Protein AF-A0A9D8XQ88-F1 (afdb_monomer)

pLDDT: mean 84.3, std 17.64, range [31.78, 98.5]

Mean predicted aligned error: 12.88 Å

Structure (mmCIF, N/CA/C/O backbone):
data_AF-A0A9D8XQ88-F1
#
_entry.id   AF-A0A9D8XQ88-F1
#
loop_
_atom_site.group_PDB
_atom_site.id
_atom_site.type_symbol
_atom_site.label_atom_id
_atom_site.label_alt_id
_atom_site.label_comp_id
_atom_site.label_asym_id
_atom_site.label_entity_id
_atom_site.label_seq_id
_atom_site.pdbx_PDB_ins_code
_atom_site.Cartn_x
_atom_site.Cartn_y
_atom_site.Cartn_z
_atom_site.occupancy
_atom_site.B_iso_or_equiv
_atom_site.auth_seq_id
_atom_site.auth_comp_id
_atom_site.auth_asym_id
_atom_site.auth_atom_id
_atom_site.pdbx_PDB_model_num
ATOM 1 N N . MET A 1 1 ? -61.968 41.038 56.038 1.00 39.62 1 MET A N 1
ATOM 2 C CA . MET A 1 1 ? -62.680 40.122 55.124 1.00 39.62 1 MET A CA 1
ATOM 3 C C . MET A 1 1 ? -61.727 39.759 54.012 1.00 39.62 1 MET A C 1
ATOM 5 O O . MET A 1 1 ? -61.141 40.647 53.412 1.00 39.62 1 MET A O 1
ATOM 9 N N . GLY A 1 2 ? -61.529 38.463 53.848 1.00 34.97 2 GLY A N 1
ATOM 10 C CA . GLY A 1 2 ? -60.527 37.829 53.007 1.00 34.97 2 GLY A CA 1
ATOM 11 C C . GLY A 1 2 ? -60.493 36.377 53.453 1.00 34.97 2 GLY A C 1
ATOM 12 O O . GLY A 1 2 ? -59.621 35.983 54.219 1.00 34.97 2 GLY A O 1
ATOM 13 N N . ASP A 1 3 ? -61.561 35.655 53.116 1.00 34.78 3 ASP A N 1
ATOM 14 C CA . ASP A 1 3 ? -61.763 34.257 53.478 1.00 34.78 3 ASP A CA 1
ATOM 15 C C . ASP A 1 3 ? -60.632 33.395 52.917 1.00 34.78 3 ASP A C 1
ATOM 17 O O . ASP A 1 3 ? -60.404 33.351 51.709 1.00 34.78 3 ASP A O 1
ATOM 21 N N . ILE A 1 4 ? -59.940 32.676 53.801 1.00 33.94 4 ILE A N 1
ATOM 22 C CA . ILE A 1 4 ? -59.011 31.611 53.423 1.00 33.94 4 ILE A CA 1
ATOM 23 C C . ILE A 1 4 ? -59.715 30.288 53.712 1.00 33.94 4 ILE A C 1
ATOM 25 O O . ILE A 1 4 ? -59.683 29.767 54.829 1.00 33.94 4 ILE A O 1
ATOM 29 N N . SER A 1 5 ? -60.361 29.757 52.676 1.00 32.41 5 SER A N 1
ATOM 30 C CA . SER A 1 5 ? -60.953 28.423 52.656 1.00 32.41 5 SER A CA 1
ATOM 31 C C . SER A 1 5 ? -59.886 27.354 52.901 1.00 32.41 5 SER A C 1
ATOM 33 O O . SER A 1 5 ? -58.865 27.302 52.212 1.00 32.41 5 SER A O 1
ATOM 35 N N . ILE A 1 6 ? -60.136 26.482 53.872 1.00 31.78 6 ILE A N 1
ATOM 36 C CA . ILE A 1 6 ? -59.325 25.301 54.165 1.00 31.78 6 ILE A CA 1
ATOM 37 C C . ILE A 1 6 ? -59.802 24.177 53.235 1.00 31.78 6 ILE A C 1
ATOM 39 O O . ILE A 1 6 ? -60.919 23.691 53.379 1.00 31.78 6 ILE A O 1
ATOM 43 N N . SER A 1 7 ? -58.960 23.789 52.273 1.00 35.25 7 SER A N 1
ATOM 44 C CA . SER A 1 7 ? -59.116 22.563 51.477 1.00 35.25 7 SER A CA 1
ATOM 45 C C . SER A 1 7 ? -58.324 21.415 52.132 1.00 35.25 7 SER A C 1
ATOM 47 O O . SER A 1 7 ? -57.245 21.681 52.672 1.00 35.25 7 SER A O 1
ATOM 49 N N . PRO A 1 8 ? -58.781 20.146 52.083 1.00 34.12 8 PRO A N 1
ATOM 50 C CA . PRO A 1 8 ? -58.171 19.022 52.803 1.00 34.12 8 PRO A CA 1
ATOM 51 C C . PRO A 1 8 ? -56.842 18.501 52.224 1.00 34.12 8 PRO A C 1
ATOM 53 O O . PRO A 1 8 ? -56.443 17.390 52.554 1.00 34.12 8 PRO A O 1
ATOM 56 N N . SER A 1 9 ? -56.139 19.267 51.379 1.00 38.06 9 SER A N 1
ATOM 57 C CA . SER A 1 9 ? -54.834 18.877 50.813 1.00 38.06 9 SER A CA 1
ATOM 58 C C . SER A 1 9 ? -53.640 19.729 51.281 1.00 38.06 9 SER A C 1
ATOM 60 O O . SER A 1 9 ? -52.593 19.715 50.643 1.00 38.06 9 SER A O 1
ATOM 62 N N . GLY A 1 10 ? -53.763 20.463 52.392 1.00 38.00 10 GLY A N 1
ATOM 63 C CA . GLY A 1 10 ? -52.615 20.732 53.274 1.00 38.00 10 GLY A CA 1
ATOM 64 C C . GLY A 1 10 ? -51.468 21.634 52.785 1.00 38.00 10 GLY A C 1
ATOM 65 O O . GLY A 1 10 ? -50.366 21.484 53.298 1.00 38.00 10 GLY A O 1
ATOM 66 N N . ALA A 1 11 ? -51.678 22.595 51.879 1.00 39.47 11 ALA A N 1
ATOM 67 C CA . ALA A 1 11 ? -50.661 23.618 51.583 1.00 39.47 11 ALA A CA 1
ATOM 68 C C . ALA A 1 11 ? -51.263 25.036 51.576 1.00 39.47 11 ALA A C 1
ATOM 70 O O . ALA A 1 11 ? -52.043 25.385 50.690 1.00 39.47 11 ALA A O 1
ATOM 71 N N . LYS A 1 12 ? -50.903 25.862 52.571 1.00 41.06 12 LYS A N 1
ATOM 72 C CA . LYS A 1 12 ? -51.159 27.315 52.598 1.00 41.06 12 LYS A CA 1
ATOM 73 C C . LYS A 1 12 ? -49.857 28.057 52.286 1.00 41.06 12 LYS A C 1
ATOM 75 O O . LYS A 1 12 ? -48.816 27.711 52.833 1.00 41.06 12 LYS A O 1
ATOM 80 N N . PHE A 1 13 ? -49.936 29.084 51.444 1.00 45.16 13 PHE A N 1
ATOM 81 C CA . PHE A 1 13 ? -48.822 29.975 51.113 1.00 45.16 13 PHE A CA 1
ATOM 82 C C . PHE A 1 13 ? -49.208 31.416 51.425 1.00 45.16 13 PHE A C 1
ATOM 84 O O . PHE A 1 13 ? -50.319 31.830 51.097 1.00 45.16 13 PHE A O 1
ATOM 91 N N . GLU A 1 14 ? -48.282 32.171 52.007 1.00 41.09 14 GLU A N 1
ATOM 92 C CA . GLU A 1 14 ? -48.434 33.594 52.301 1.00 41.09 14 GLU A CA 1
ATOM 93 C C . GLU A 1 14 ? -47.242 34.353 51.697 1.00 41.09 14 GLU A C 1
ATOM 95 O O . GLU A 1 14 ? -46.102 33.891 51.753 1.00 41.09 14 GLU A O 1
ATOM 100 N N . VAL A 1 15 ? -47.534 35.471 51.033 1.00 40.03 15 VAL A N 1
ATOM 101 C CA . VAL A 1 15 ? -46.587 36.299 50.272 1.00 40.03 15 VAL A CA 1
ATOM 102 C C . VAL A 1 15 ? -46.020 37.376 51.199 1.00 40.03 15 VAL A C 1
ATOM 104 O O . VAL A 1 15 ? -46.805 38.102 51.804 1.00 40.03 15 VAL A O 1
ATOM 107 N N . LYS A 1 16 ? -44.691 37.535 51.281 1.00 48.31 16 LYS A N 1
ATOM 108 C CA . LYS A 1 16 ? -44.069 38.749 51.847 1.00 48.31 16 LYS A CA 1
ATOM 109 C C . LYS A 1 16 ? -43.652 39.718 50.734 1.00 48.31 16 LYS A C 1
ATOM 111 O O . LYS A 1 16 ? -43.274 39.298 49.644 1.00 48.31 16 LYS A O 1
ATOM 116 N N . GLU A 1 17 ? -43.748 41.015 51.028 1.00 41.56 17 GLU A N 1
ATOM 117 C CA . GLU A 1 17 ? -43.637 42.151 50.091 1.00 41.56 17 GLU A CA 1
ATOM 118 C C . GLU A 1 17 ? -42.263 42.333 49.409 1.00 41.56 17 GLU A C 1
ATOM 120 O O . GLU A 1 17 ? -42.143 43.175 48.523 1.00 41.56 17 GLU A O 1
ATOM 125 N N . ASP A 1 18 ? -41.239 41.541 49.745 1.00 45.31 18 ASP A N 1
ATOM 126 C CA . ASP A 1 18 ? -39.922 41.588 49.083 1.00 45.31 18 ASP A CA 1
ATOM 127 C C . ASP A 1 18 ? -39.795 40.669 47.851 1.00 45.31 18 ASP A C 1
ATOM 129 O O . ASP A 1 18 ? -38.760 40.654 47.186 1.00 45.31 18 ASP A O 1
ATOM 133 N N . GLY A 1 19 ? -40.855 39.925 47.517 1.00 46.78 19 GLY A N 1
ATOM 134 C CA . GLY A 1 19 ? -40.914 39.099 46.312 1.00 46.78 19 GLY A CA 1
ATOM 135 C C . GLY A 1 19 ? -40.251 37.723 46.422 1.00 46.78 19 GLY A C 1
ATOM 136 O O . GLY A 1 19 ? -40.210 37.006 45.423 1.00 46.78 19 GLY A O 1
ATOM 137 N N . SER A 1 20 ? -39.784 37.300 47.601 1.00 48.81 20 SER A N 1
ATOM 138 C CA . SER A 1 20 ? -39.229 35.956 47.798 1.00 48.81 20 SER A CA 1
ATOM 139 C C . SER A 1 20 ? -40.237 35.003 48.461 1.00 48.81 20 SER A C 1
ATOM 141 O O . SER A 1 20 ? -40.457 35.011 49.669 1.00 48.81 20 SER A O 1
ATOM 143 N N . ILE A 1 21 ? -40.882 34.156 47.650 1.00 50.72 21 ILE A N 1
ATOM 144 C CA . ILE A 1 21 ? -41.724 33.046 48.125 1.00 50.72 21 ILE A CA 1
ATOM 145 C C . ILE A 1 21 ? -41.236 31.764 47.459 1.00 50.72 21 ILE A C 1
ATOM 147 O O . ILE A 1 21 ? -41.621 31.453 46.332 1.00 50.72 21 ILE A O 1
ATOM 151 N N . LEU A 1 22 ? -40.422 30.980 48.161 1.00 51.94 22 LEU A N 1
ATOM 152 C CA . LEU A 1 22 ? -40.306 29.561 47.839 1.00 51.94 22 LEU A CA 1
ATOM 153 C C . LEU A 1 22 ? -41.432 28.838 48.572 1.00 51.94 22 LEU A C 1
ATOM 155 O O . LEU A 1 22 ? -41.439 28.696 49.794 1.00 51.94 22 LEU A O 1
ATOM 159 N N . ARG A 1 23 ? -42.442 28.435 47.804 1.00 59.22 23 ARG A N 1
ATOM 160 C CA . ARG A 1 23 ? -43.540 27.601 48.276 1.00 59.22 23 ARG A CA 1
ATOM 161 C C . ARG A 1 23 ? -42.967 26.247 48.718 1.00 59.22 23 ARG A C 1
ATOM 163 O O . ARG A 1 23 ? -42.618 25.449 47.862 1.00 59.22 23 ARG A O 1
ATOM 170 N N . LEU A 1 24 ? -42.922 25.949 50.021 1.00 51.19 24 LEU A N 1
ATOM 171 C CA . LEU A 1 24 ? -42.493 24.632 50.540 1.00 51.19 24 LEU A CA 1
ATOM 172 C C . LEU A 1 24 ? -43.214 23.443 49.881 1.00 51.19 24 LEU A C 1
ATOM 174 O O . LEU A 1 24 ? -42.587 22.428 49.624 1.00 51.19 24 LEU A O 1
ATOM 178 N N . GLY A 1 25 ? -44.495 23.580 49.515 1.00 54.28 25 GLY A N 1
ATOM 179 C CA . GLY A 1 25 ? -45.233 22.550 48.765 1.00 54.28 25 GLY A CA 1
ATOM 180 C C . GLY A 1 25 ? -44.888 22.437 47.270 1.00 54.28 25 GLY A C 1
ATOM 181 O O . GLY A 1 25 ? -45.551 21.687 46.564 1.00 54.28 25 GLY A O 1
ATOM 182 N N . GLN A 1 26 ? -43.911 23.201 46.771 1.00 61.62 26 GLN A N 1
ATOM 183 C CA . GLN A 1 26 ? -43.336 23.074 45.424 1.00 61.62 26 GLN A CA 1
ATOM 184 C C . GLN A 1 26 ? -41.856 22.667 45.445 1.00 61.62 26 GLN A C 1
ATOM 186 O O . GLN A 1 26 ? -41.310 22.396 44.381 1.00 61.62 26 GLN A O 1
ATOM 191 N N . ILE A 1 27 ? -41.219 22.607 46.621 1.00 64.25 27 ILE A N 1
ATOM 192 C CA . ILE A 1 27 ? -39.857 22.085 46.757 1.00 64.25 27 ILE A CA 1
ATOM 193 C C . ILE A 1 27 ? -39.942 20.574 46.544 1.00 64.25 27 ILE A C 1
ATOM 195 O O . ILE A 1 27 ? -40.519 19.858 47.359 1.00 64.25 27 ILE A O 1
ATOM 199 N N . SER A 1 28 ? -39.421 20.107 45.415 1.00 77.06 28 SER A N 1
ATOM 200 C CA . SER A 1 28 ? -39.504 18.701 44.995 1.00 77.06 28 SER A CA 1
ATOM 201 C C . SER A 1 28 ? -38.147 18.106 44.637 1.00 77.06 28 SER A C 1
ATOM 203 O O . SER A 1 28 ? -38.041 16.904 44.406 1.00 77.06 28 SER A O 1
ATOM 205 N N . THR A 1 29 ? -37.105 18.937 44.607 1.00 86.81 29 THR A N 1
ATOM 206 C CA . THR A 1 29 ? -35.753 18.528 44.235 1.00 86.81 29 THR A CA 1
ATOM 207 C C . THR A 1 29 ? -34.754 18.789 45.357 1.00 86.81 29 THR A C 1
ATOM 209 O O . THR A 1 29 ? -34.916 19.696 46.178 1.00 86.81 29 THR A O 1
ATOM 212 N N . ILE A 1 30 ? -33.676 18.004 45.362 1.00 88.06 30 ILE A N 1
ATOM 213 C CA . ILE A 1 30 ? -32.554 18.161 46.294 1.00 88.06 30 ILE A CA 1
ATOM 214 C C . ILE A 1 30 ? -31.967 19.577 46.200 1.00 88.06 30 ILE A C 1
ATOM 216 O O . ILE A 1 30 ? -31.723 20.204 47.230 1.00 88.06 30 ILE A O 1
ATOM 220 N N . ASP A 1 31 ? -31.801 20.114 44.988 1.00 88.31 31 ASP A N 1
ATOM 221 C CA . ASP A 1 31 ? -31.254 21.458 44.765 1.00 88.31 31 ASP A CA 1
ATOM 222 C C . ASP A 1 31 ? -32.147 22.560 45.349 1.00 88.31 31 ASP A C 1
ATOM 224 O O . ASP A 1 31 ? -31.646 23.494 45.980 1.00 88.31 31 ASP A O 1
ATOM 228 N N . GLU A 1 32 ? -33.469 22.437 45.206 1.00 88.00 32 GLU A N 1
ATOM 229 C CA . GLU A 1 32 ? -34.426 23.371 45.807 1.00 88.00 32 GLU A CA 1
ATOM 230 C C . GLU A 1 32 ? -34.406 23.291 47.340 1.00 88.00 32 GLU A C 1
ATOM 232 O O . GLU A 1 32 ? -34.391 24.331 48.003 1.00 88.00 32 GLU A O 1
ATOM 237 N N . CYS A 1 33 ? -34.335 22.082 47.915 1.00 86.69 33 CYS A N 1
ATOM 238 C CA . CYS A 1 33 ? -34.167 21.881 49.357 1.00 86.69 33 CYS A CA 1
ATOM 239 C C . CYS A 1 33 ? -32.867 22.524 49.870 1.00 86.69 33 CYS A C 1
ATOM 241 O O . CYS A 1 33 ? -32.883 23.249 50.867 1.00 86.69 33 CYS A O 1
ATOM 243 N N . MET A 1 34 ? -31.740 22.293 49.186 1.00 90.06 34 MET A N 1
ATOM 244 C CA . MET A 1 34 ? -30.440 22.866 49.549 1.00 90.06 34 MET A CA 1
ATOM 245 C C . MET A 1 34 ? -30.440 24.394 49.448 1.00 90.06 34 MET A C 1
ATOM 247 O O . MET A 1 34 ? -29.933 25.073 50.344 1.00 90.06 34 MET A O 1
ATOM 251 N N . LEU A 1 35 ? -31.015 24.949 48.377 1.00 88.81 35 LEU A N 1
ATOM 252 C CA . LEU A 1 35 ? -31.128 26.393 48.185 1.00 88.81 35 LEU A CA 1
ATOM 253 C C . LEU A 1 35 ? -31.983 27.028 49.285 1.00 88.81 35 LEU A C 1
ATOM 255 O O . LEU A 1 35 ? -31.588 28.043 49.858 1.00 88.81 35 LEU A O 1
ATOM 259 N N . TYR A 1 36 ? -33.115 26.408 49.619 1.00 86.75 36 TYR A N 1
ATOM 260 C CA . TYR A 1 36 ? -33.996 26.878 50.680 1.00 86.75 36 TYR A CA 1
ATOM 261 C C . TYR A 1 36 ? -33.295 26.890 52.045 1.00 86.75 36 TYR A C 1
ATOM 263 O O . TYR A 1 36 ? -33.268 27.925 52.708 1.00 86.75 36 TYR A O 1
ATOM 271 N N . LEU A 1 37 ? -32.653 25.782 52.433 1.00 90.19 37 LEU A N 1
ATOM 272 C CA . LEU A 1 37 ? -31.910 25.681 53.697 1.00 90.19 37 LEU A CA 1
ATOM 273 C C . LEU A 1 37 ? -30.757 26.692 53.783 1.00 90.19 37 LEU A C 1
ATOM 275 O O . LEU A 1 37 ? -30.441 27.184 54.865 1.00 90.19 37 LEU A O 1
ATOM 279 N N . ARG A 1 38 ? -30.141 27.034 52.645 1.00 92.81 38 ARG A N 1
ATOM 280 C CA . ARG A 1 38 ? -29.083 28.048 52.567 1.00 92.81 38 ARG A CA 1
ATOM 281 C C . ARG A 1 38 ? -29.612 29.469 52.765 1.00 92.81 38 ARG A C 1
ATOM 283 O O . ARG A 1 38 ? -28.937 30.274 53.403 1.00 92.81 38 ARG A O 1
ATOM 290 N N . LEU A 1 39 ? -30.769 29.786 52.188 1.00 88.44 39 LEU A N 1
ATOM 291 C CA . LEU A 1 39 ? -31.376 31.119 52.258 1.00 88.44 39 LEU A CA 1
ATOM 292 C C . LEU A 1 39 ? -32.097 31.362 53.593 1.00 88.44 39 LEU A C 1
ATOM 294 O O . LEU A 1 39 ? -32.101 32.489 54.084 1.00 88.44 39 LEU A O 1
ATOM 298 N N . TYR A 1 40 ? -32.660 30.312 54.199 1.00 89.06 40 TYR A N 1
ATOM 299 C CA . TYR A 1 40 ? -33.537 30.410 55.370 1.00 89.06 40 TYR A CA 1
ATOM 300 C C . TYR A 1 40 ? -33.180 29.398 56.485 1.00 89.06 40 TYR A C 1
ATOM 302 O O . TYR A 1 40 ? -34.022 28.602 56.899 1.00 89.06 40 TYR A O 1
ATOM 310 N N . PRO A 1 41 ? -31.950 29.419 57.034 1.00 89.94 41 PRO A N 1
ATOM 311 C CA . PRO A 1 41 ? -31.468 28.385 57.961 1.00 89.94 41 PRO A CA 1
ATOM 312 C C . PRO A 1 41 ? -32.187 28.340 59.322 1.00 89.94 41 PRO A C 1
ATOM 314 O O . PRO A 1 41 ? -32.188 27.300 59.974 1.00 89.94 41 PRO A O 1
ATOM 317 N N . ASN A 1 42 ? -32.793 29.450 59.763 1.00 88.62 42 ASN A N 1
ATOM 318 C CA . ASN A 1 42 ? -33.492 29.559 61.055 1.00 88.62 42 ASN A CA 1
ATOM 319 C C . ASN A 1 42 ? -35.025 29.571 60.916 1.00 88.62 42 ASN A C 1
ATOM 321 O O . ASN A 1 42 ? -35.728 29.865 61.884 1.00 88.62 42 ASN A O 1
ATOM 325 N N . ASP A 1 43 ? -35.549 29.333 59.714 1.00 88.50 43 ASP A N 1
ATOM 326 C CA . ASP A 1 43 ? -36.989 29.347 59.470 1.00 88.50 43 ASP A CA 1
ATOM 327 C C . ASP A 1 43 ? -37.684 28.175 60.199 1.00 88.50 43 ASP A C 1
ATOM 329 O O . ASP A 1 43 ? -37.107 27.085 60.280 1.00 88.50 43 ASP A O 1
ATOM 333 N N . PRO A 1 44 ? -38.912 28.343 60.732 1.00 82.75 44 PRO A N 1
ATOM 334 C CA . PRO A 1 44 ? -39.655 27.260 61.383 1.00 82.75 44 PRO A CA 1
ATOM 335 C C . PRO A 1 44 ? -39.788 25.983 60.539 1.00 82.75 44 PRO A C 1
ATOM 337 O O . PRO A 1 44 ? -39.909 24.888 61.092 1.00 82.75 44 PRO A O 1
ATOM 340 N N . PHE A 1 45 ? -39.748 26.106 59.211 1.00 83.75 45 PHE A N 1
ATOM 341 C CA . PHE A 1 45 ? -39.829 24.992 58.273 1.00 83.75 45 PHE A CA 1
ATOM 34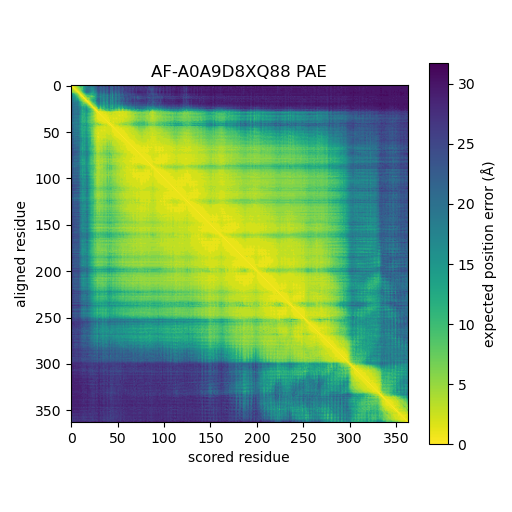2 C C . PHE A 1 45 ? -38.469 24.421 57.856 1.00 83.75 45 PHE A C 1
ATOM 344 O O . PHE A 1 45 ? -38.442 23.404 57.162 1.00 83.75 45 PHE A O 1
ATOM 351 N N . ALA A 1 46 ? -37.343 24.992 58.299 1.00 84.31 46 ALA A N 1
ATOM 352 C CA . ALA A 1 46 ? -36.006 24.481 57.987 1.00 84.31 46 ALA A CA 1
ATOM 353 C C . ALA A 1 46 ? -35.851 23.004 58.387 1.00 84.31 46 ALA A C 1
ATOM 355 O O . ALA A 1 46 ? -35.312 22.207 57.625 1.00 84.31 46 ALA A O 1
ATOM 356 N N . LYS A 1 47 ? -36.424 22.599 59.530 1.00 88.06 47 LYS A N 1
ATOM 357 C CA . LYS A 1 47 ? -36.442 21.190 59.947 1.00 88.06 47 LYS A CA 1
ATOM 358 C C . LYS A 1 47 ? -37.170 20.296 58.938 1.00 88.06 47 LYS A C 1
ATOM 360 O O . LYS A 1 47 ? -36.650 19.253 58.567 1.00 88.06 47 LYS A O 1
ATOM 365 N N . HIS A 1 48 ? -38.335 20.725 58.456 1.00 85.25 48 HIS A N 1
ATOM 366 C CA . HIS A 1 48 ? -39.100 19.965 57.468 1.00 85.25 48 HIS A CA 1
ATOM 367 C C . HIS A 1 48 ? -38.370 19.877 56.120 1.00 85.25 48 HIS A C 1
ATOM 369 O O . HIS A 1 48 ? -38.321 18.807 55.522 1.00 85.25 48 HIS A O 1
ATOM 375 N N . ALA A 1 49 ? -37.750 20.971 55.669 1.00 84.81 49 ALA A N 1
ATOM 376 C CA . ALA A 1 49 ? -36.931 20.974 54.459 1.00 84.81 49 ALA A CA 1
ATOM 377 C C . ALA A 1 49 ? -35.706 20.050 54.581 1.00 84.81 49 ALA A C 1
ATOM 379 O O . ALA A 1 49 ? -35.309 19.428 53.599 1.00 84.81 49 ALA A O 1
ATOM 380 N N . GLN A 1 50 ? -35.128 19.927 55.779 1.00 90.56 50 GLN A N 1
ATOM 381 C CA . GLN A 1 50 ? -34.017 19.018 56.050 1.00 90.56 50 GLN A CA 1
ATOM 382 C C . GLN A 1 50 ? -34.449 17.546 56.117 1.00 90.56 50 GLN A C 1
ATOM 384 O O . GLN A 1 50 ? -33.752 16.684 55.578 1.00 90.56 50 GLN A O 1
ATOM 389 N N . ASP A 1 51 ? -35.611 17.261 56.709 1.00 91.12 51 ASP A N 1
ATOM 390 C CA . ASP A 1 51 ? -36.216 15.925 56.685 1.00 91.12 51 ASP A CA 1
ATOM 391 C C . ASP A 1 51 ? -36.526 15.503 55.234 1.00 91.12 51 ASP A C 1
ATOM 393 O O . ASP A 1 51 ? -36.167 14.400 54.821 1.00 9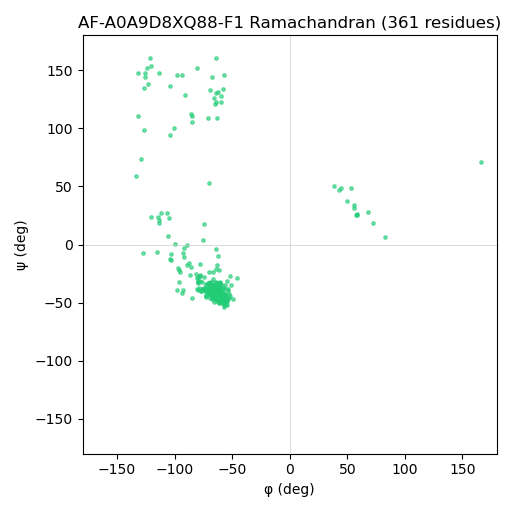1.12 51 ASP A O 1
ATOM 397 N N . LEU A 1 52 ? -37.098 16.408 54.426 1.00 90.44 52 LEU A N 1
ATOM 398 C CA . LEU A 1 52 ? -37.382 16.174 53.006 1.00 90.44 52 LEU A CA 1
ATOM 399 C C . LEU A 1 52 ? -36.104 15.969 52.182 1.00 90.44 52 LEU A C 1
ATOM 401 O O . LEU A 1 52 ? -36.038 15.044 51.378 1.00 90.44 52 LEU A O 1
ATOM 405 N N . LEU A 1 53 ? -35.069 16.786 52.404 1.00 91.31 53 LEU A N 1
ATOM 406 C CA . LEU A 1 53 ? -33.764 16.611 51.762 1.00 91.31 53 LEU A CA 1
ATOM 407 C C . LEU A 1 53 ? -33.193 15.216 52.041 1.00 91.31 53 LEU A C 1
ATOM 409 O O . LEU A 1 53 ? -32.719 14.549 51.125 1.00 91.31 53 LEU A O 1
ATOM 413 N N . THR A 1 54 ? -33.267 14.774 53.298 1.00 93.19 54 THR A N 1
ATOM 414 C CA . THR A 1 54 ? -32.785 13.452 53.716 1.00 93.19 54 THR A CA 1
ATOM 415 C C . THR A 1 54 ? -33.581 12.338 53.036 1.00 93.19 54 THR A C 1
ATOM 417 O O . THR A 1 54 ? -32.993 11.374 52.551 1.00 93.19 54 THR A O 1
ATOM 420 N N . GLN A 1 55 ? -34.908 12.482 52.953 1.00 92.75 55 GLN A N 1
ATOM 421 C CA . GLN A 1 55 ? -35.770 11.530 52.256 1.00 92.75 55 GLN A CA 1
ATOM 422 C C . GLN A 1 55 ? -35.412 11.428 50.766 1.00 92.75 55 GLN A C 1
ATOM 424 O O . GLN A 1 55 ? -35.180 10.325 50.279 1.00 92.75 55 GLN A O 1
ATOM 429 N N . LEU A 1 56 ? -35.305 12.559 50.062 1.00 91.12 56 LEU A N 1
ATOM 430 C CA . LEU A 1 56 ? -34.959 12.589 48.636 1.00 91.12 56 LEU A CA 1
ATOM 431 C C . LEU A 1 56 ? -33.568 11.993 48.370 1.00 91.12 56 LEU A C 1
ATOM 433 O O . LEU A 1 56 ? -33.382 11.263 47.400 1.00 91.12 56 LEU A O 1
ATOM 437 N N . GLN A 1 57 ? -32.594 12.254 49.245 1.00 92.56 57 GLN A N 1
ATOM 438 C CA . GLN A 1 57 ? -31.257 11.661 49.144 1.00 92.56 57 GLN A CA 1
ATOM 439 C C . GLN A 1 57 ? -31.277 10.134 49.317 1.00 92.56 57 GLN A C 1
ATOM 441 O O . GLN A 1 57 ? -30.559 9.427 48.606 1.00 92.56 57 GLN A O 1
ATOM 446 N N . GLU A 1 58 ? -32.090 9.605 50.234 1.00 93.81 58 GLU A N 1
ATOM 447 C CA . GLU A 1 58 ? -32.224 8.156 50.425 1.00 93.81 58 GLU A CA 1
ATOM 448 C C . GLU A 1 58 ? -33.010 7.498 49.275 1.00 93.81 58 GLU A C 1
ATOM 450 O O . GLU A 1 58 ? -32.680 6.386 48.853 1.00 93.81 58 GLU A O 1
ATOM 455 N N . GLU A 1 59 ? -33.997 8.193 48.702 1.00 92.88 59 GLU A N 1
ATOM 456 C CA . GLU A 1 59 ? -34.703 7.771 47.485 1.00 92.88 59 GLU A CA 1
ATOM 457 C C . GLU A 1 59 ? -33.745 7.681 46.284 1.00 92.88 59 GLU A C 1
ATOM 459 O O . GLU A 1 59 ? -33.658 6.632 45.645 1.00 92.88 59 GLU A O 1
ATOM 464 N N . GLU A 1 60 ? -32.926 8.705 46.022 1.00 93.50 60 GLU A N 1
ATOM 465 C CA . GLU A 1 60 ? -31.924 8.636 44.946 1.00 93.50 60 GLU A CA 1
ATOM 466 C C . GLU A 1 60 ? -30.908 7.509 45.167 1.00 93.50 60 GLU A C 1
ATOM 468 O O . GLU A 1 60 ? -30.511 6.817 44.227 1.00 93.50 60 GLU A O 1
ATOM 473 N N . LYS A 1 61 ? -30.502 7.280 46.418 1.00 95.31 61 LYS A N 1
ATOM 474 C CA . LYS A 1 61 ? -29.581 6.196 46.771 1.00 95.31 61 LYS A CA 1
ATOM 475 C C . LYS A 1 61 ? -30.208 4.815 46.584 1.00 95.31 61 LYS A C 1
ATOM 477 O O . LYS A 1 61 ? -29.533 3.895 46.122 1.00 95.31 61 LYS A O 1
ATOM 482 N N . THR A 1 62 ? -31.484 4.646 46.918 1.00 95.00 62 THR A N 1
ATOM 483 C CA . THR A 1 62 ? -32.198 3.379 46.705 1.00 95.00 62 THR A CA 1
ATOM 484 C C . THR A 1 62 ? -32.450 3.111 45.220 1.00 95.00 62 THR A C 1
ATOM 486 O O . THR A 1 62 ? -32.258 1.973 44.781 1.00 95.00 62 THR A O 1
ATOM 489 N N . GLU A 1 63 ? -32.773 4.134 44.421 1.00 94.12 63 GLU A N 1
ATOM 490 C CA . GLU A 1 63 ? -32.820 4.038 42.952 1.00 94.12 63 GLU A CA 1
ATOM 491 C C . GLU A 1 63 ? -31.468 3.603 42.371 1.00 94.12 63 GLU A C 1
ATOM 493 O O . GLU A 1 63 ? -31.399 2.679 41.556 1.00 94.12 63 GLU A O 1
ATOM 498 N N . GLU A 1 64 ? -30.381 4.227 42.827 1.00 95.06 64 GLU A N 1
ATOM 499 C CA . GLU A 1 64 ? -29.014 3.919 42.411 1.00 95.06 64 GLU A CA 1
ATOM 500 C C . GLU A 1 64 ? -28.640 2.454 42.715 1.00 95.06 64 GLU A C 1
ATOM 502 O O . GLU A 1 64 ? -28.130 1.744 41.842 1.00 95.06 64 GLU A O 1
ATOM 507 N N . ILE A 1 65 ? -28.952 1.968 43.923 1.00 97.06 65 ILE A N 1
ATOM 508 C CA . ILE A 1 65 ? -28.738 0.568 44.328 1.00 97.06 65 ILE A CA 1
ATOM 509 C C . ILE A 1 65 ? -29.595 -0.385 43.484 1.00 97.06 65 ILE A C 1
ATOM 511 O O . ILE A 1 65 ? -29.119 -1.445 43.076 1.00 97.06 65 ILE A O 1
ATOM 515 N N . SER A 1 66 ? -30.843 -0.021 43.183 1.00 96.62 66 SER A N 1
ATOM 516 C CA . SER A 1 66 ? -31.736 -0.821 42.337 1.00 96.62 66 SER A CA 1
ATOM 517 C C . SER A 1 66 ? -31.191 -0.969 40.911 1.00 96.62 66 SER A C 1
ATOM 519 O O . SER A 1 66 ? -31.121 -2.083 40.381 1.00 96.62 66 SER A O 1
ATOM 521 N N . LEU A 1 67 ? -30.716 0.128 40.308 1.00 97.19 67 LEU A N 1
ATOM 522 C CA . LEU A 1 67 ? -30.073 0.109 38.990 1.00 97.19 67 LEU A CA 1
ATOM 523 C C . LEU A 1 67 ? -28.813 -0.765 38.985 1.00 97.19 67 LEU A C 1
ATOM 525 O O . LEU A 1 67 ? -28.594 -1.518 38.031 1.00 97.19 67 LEU A O 1
ATOM 529 N N . TRP A 1 68 ? -28.000 -0.691 40.041 1.00 98.31 68 TRP A N 1
ATOM 530 C CA . TRP A 1 68 ? -26.798 -1.511 40.176 1.00 98.31 68 TRP A CA 1
ATOM 531 C C . TRP A 1 68 ? -27.119 -3.002 40.341 1.00 98.31 68 TRP A C 1
ATOM 533 O O . TRP A 1 68 ? -26.565 -3.832 39.620 1.00 98.31 68 TRP A O 1
ATOM 543 N N . ASN A 1 69 ? -28.064 -3.350 41.217 1.00 98.12 69 ASN A N 1
ATOM 544 C CA . ASN A 1 69 ? -28.516 -4.729 41.426 1.00 98.12 69 ASN A CA 1
ATOM 545 C C . ASN A 1 69 ? -29.113 -5.336 40.150 1.00 98.12 69 ASN A C 1
ATOM 547 O O . ASN A 1 69 ? -28.901 -6.509 39.841 1.00 98.12 69 ASN A O 1
ATOM 551 N N . TYR A 1 70 ? -29.834 -4.535 39.364 1.00 97.94 70 TYR A N 1
ATOM 552 C CA . TYR A 1 70 ? -30.282 -4.952 38.040 1.00 97.94 70 TYR A CA 1
ATOM 553 C C . TYR A 1 70 ? -29.095 -5.226 37.105 1.00 97.94 70 TYR A C 1
ATOM 555 O O . TYR A 1 70 ? -29.055 -6.253 36.429 1.00 97.94 70 TYR A O 1
ATOM 563 N N . ALA A 1 71 ? -28.103 -4.332 37.069 1.00 98.31 71 ALA A N 1
ATOM 564 C CA . ALA A 1 71 ? -26.946 -4.491 36.197 1.00 98.31 71 ALA A CA 1
ATOM 565 C C . ALA A 1 71 ? -26.142 -5.760 36.506 1.00 98.31 71 ALA A C 1
ATOM 567 O O . ALA A 1 71 ? -25.791 -6.482 35.571 1.00 98.31 71 ALA A O 1
ATOM 568 N N . THR A 1 72 ? -25.910 -6.042 37.790 1.00 98.25 72 THR A N 1
ATOM 569 C CA . THR A 1 72 ? -25.148 -7.201 38.278 1.00 98.25 72 THR A CA 1
ATOM 570 C C . THR A 1 72 ? -25.913 -8.516 38.214 1.00 98.25 72 THR A C 1
ATOM 572 O O . THR A 1 72 ? -25.293 -9.545 37.977 1.00 98.25 72 THR A O 1
ATOM 575 N N . SER A 1 73 ? -27.237 -8.508 38.387 1.00 98.12 73 SER A N 1
ATOM 576 C CA . SER A 1 73 ? -28.053 -9.725 38.245 1.00 98.12 73 SER A CA 1
ATOM 577 C C . SER A 1 73 ? -28.186 -10.177 36.793 1.00 98.12 73 SER A C 1
ATOM 579 O O . SER A 1 73 ? -28.153 -11.374 36.519 1.00 98.12 73 SER A O 1
ATOM 581 N N . VAL A 1 74 ? -28.322 -9.230 35.859 1.00 98.12 74 VAL A N 1
ATOM 582 C CA . VAL A 1 74 ? -28.394 -9.529 34.422 1.00 98.12 74 VAL A CA 1
ATOM 583 C C . VAL A 1 74 ? -27.002 -9.799 33.842 1.00 98.12 74 VAL A C 1
ATOM 585 O O . VAL A 1 74 ? -26.866 -10.663 32.983 1.00 98.12 74 VAL A O 1
ATOM 588 N N . ASP A 1 75 ? -25.982 -9.069 34.305 1.00 97.69 75 ASP A N 1
ATOM 589 C CA . ASP A 1 75 ? -24.562 -9.259 33.969 1.00 97.69 75 ASP A CA 1
ATOM 590 C C . ASP A 1 75 ? -24.269 -9.273 32.452 1.00 97.69 75 ASP A C 1
ATOM 592 O O . ASP A 1 75 ? -23.590 -10.145 31.904 1.00 97.69 75 ASP A O 1
ATOM 596 N N . THR A 1 76 ? -24.812 -8.278 31.741 1.00 98.19 76 THR A N 1
ATOM 597 C CA . THR A 1 76 ? -24.627 -8.100 30.292 1.00 98.19 76 THR A CA 1
ATOM 598 C C . THR A 1 76 ? -24.008 -6.744 29.967 1.00 98.19 76 THR A C 1
ATOM 600 O O . THR A 1 76 ? -24.123 -5.776 30.717 1.00 98.19 76 THR A O 1
ATOM 603 N N . ILE A 1 77 ? -23.424 -6.629 28.771 1.00 97.56 77 ILE A N 1
ATOM 604 C CA . ILE A 1 77 ? -22.933 -5.352 28.224 1.00 97.56 77 ILE A CA 1
ATOM 605 C C . ILE A 1 77 ? -24.036 -4.278 28.276 1.00 97.56 77 ILE A C 1
ATOM 607 O O . ILE A 1 77 ? -23.791 -3.145 28.689 1.00 97.56 77 ILE A O 1
ATOM 611 N N . ALA A 1 78 ? -25.266 -4.630 27.886 1.00 97.62 78 ALA A N 1
ATOM 612 C CA . ALA A 1 78 ? -26.391 -3.700 27.865 1.00 97.62 78 ALA A CA 1
ATOM 613 C C . ALA A 1 78 ? -26.800 -3.240 29.274 1.00 97.62 78 ALA A C 1
ATOM 615 O O . ALA A 1 78 ? -27.082 -2.056 29.466 1.00 97.62 78 ALA A O 1
ATOM 616 N N . SER A 1 79 ? -26.806 -4.144 30.260 1.00 98.12 79 SER A N 1
ATOM 617 C CA . SER A 1 79 ? -27.204 -3.814 31.630 1.00 98.12 79 SER A CA 1
ATOM 618 C C . SER A 1 79 ? -26.196 -2.879 32.310 1.00 98.12 79 SER A C 1
ATOM 620 O O . SER A 1 79 ? -26.608 -1.876 32.895 1.00 98.12 79 SER A O 1
ATOM 622 N N . TYR A 1 80 ? -24.889 -3.103 32.137 1.00 98.38 80 TYR A N 1
ATOM 623 C CA . TYR A 1 80 ? -23.865 -2.183 32.650 1.00 98.38 80 TYR A CA 1
ATOM 624 C C . TYR A 1 80 ? -23.841 -0.838 31.919 1.00 98.38 80 TYR A C 1
ATOM 626 O O . TYR A 1 80 ? -23.722 0.201 32.565 1.00 98.38 80 TYR A O 1
ATOM 634 N N . ARG A 1 81 ? -24.028 -0.811 30.591 1.00 97.44 81 ARG A N 1
ATOM 635 C CA . ARG A 1 81 ? -24.162 0.457 29.847 1.00 97.44 81 ARG A CA 1
ATOM 636 C C . ARG A 1 81 ? -25.371 1.264 30.308 1.00 97.44 81 ARG A C 1
ATOM 638 O O . ARG A 1 81 ? -25.269 2.481 30.427 1.00 97.44 81 ARG A O 1
ATOM 645 N N . LYS A 1 82 ? -26.494 0.594 30.586 1.00 97.38 82 LYS A N 1
ATOM 646 C CA . LYS A 1 82 ? -27.689 1.228 31.152 1.00 97.38 82 LYS A CA 1
ATOM 647 C C . LYS A 1 82 ? -27.359 1.877 32.496 1.00 97.38 82 LYS A C 1
ATOM 649 O O . LYS A 1 82 ? -27.659 3.050 32.675 1.00 97.38 82 LYS A O 1
ATOM 654 N N . TYR A 1 83 ? -26.695 1.158 33.399 1.00 98.00 83 TYR A N 1
ATOM 655 C CA . TYR A 1 83 ? -26.272 1.727 34.680 1.00 98.00 83 TYR A CA 1
ATOM 656 C C . TYR A 1 83 ? -25.356 2.946 34.492 1.00 98.00 83 TYR A C 1
ATOM 658 O O . TYR A 1 83 ? -25.650 4.008 35.023 1.00 98.00 83 TYR A O 1
ATOM 666 N N . ILE A 1 84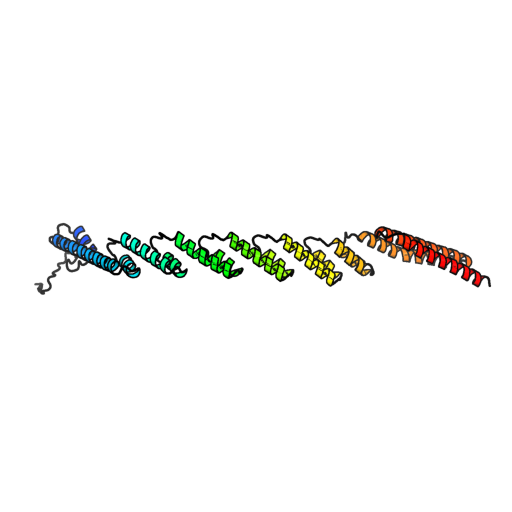 ? -24.311 2.842 33.665 1.00 97.56 84 ILE A N 1
ATOM 667 C CA . ILE A 1 84 ? -23.367 3.947 33.412 1.00 97.56 84 ILE A CA 1
ATOM 668 C C . ILE A 1 84 ? -24.069 5.197 32.851 1.00 97.56 84 ILE A C 1
ATOM 670 O O . ILE A 1 84 ? -23.656 6.313 33.158 1.00 97.56 84 ILE A O 1
ATOM 674 N N . LEU A 1 85 ? -25.109 5.022 32.029 1.00 96.81 85 LEU A N 1
ATOM 675 C CA . LEU A 1 85 ? -25.843 6.124 31.405 1.00 96.81 85 LEU A CA 1
ATOM 676 C C . LEU A 1 85 ? -26.866 6.780 32.343 1.00 96.81 85 LEU A C 1
ATOM 678 O O . LEU A 1 85 ? -27.040 7.993 32.285 1.00 96.81 85 LEU A O 1
ATOM 682 N N . PHE A 1 86 ? -27.565 5.986 33.158 1.00 96.06 86 PHE A N 1
ATOM 683 C CA . PHE A 1 86 ? -28.692 6.458 33.975 1.00 96.06 86 PHE A CA 1
ATOM 684 C C . PHE A 1 86 ? -28.360 6.648 35.462 1.00 96.06 86 PHE A C 1
ATOM 686 O O . PHE A 1 86 ? -29.188 7.181 36.195 1.00 96.06 86 PHE A O 1
ATOM 693 N N . SER A 1 87 ? -27.174 6.234 35.912 1.00 94.31 87 SER A N 1
ATOM 694 C CA . SER A 1 87 ? -26.690 6.464 37.277 1.00 94.31 87 SER A CA 1
ATOM 695 C C . SER A 1 87 ? -26.497 7.961 37.533 1.00 94.31 87 SER A C 1
ATOM 697 O O . SER A 1 87 ? -25.723 8.633 36.844 1.00 94.31 87 SER A O 1
ATOM 699 N N . LYS A 1 88 ? -27.203 8.479 38.544 1.00 93.31 88 LYS A N 1
ATOM 700 C CA . LYS A 1 88 ? -27.109 9.882 38.973 1.00 93.31 88 LYS A CA 1
ATOM 701 C C . LYS A 1 88 ? -25.944 10.064 39.941 1.00 93.31 88 LYS A C 1
ATOM 703 O O . LYS A 1 88 ? -25.138 10.980 39.780 1.00 93.31 88 LYS A O 1
ATOM 708 N N . LEU A 1 89 ? -25.836 9.156 40.915 1.00 92.94 89 LEU A N 1
ATOM 709 C CA . LEU A 1 89 ? -24.890 9.270 42.026 1.00 92.94 89 LEU A CA 1
ATOM 710 C C . LEU A 1 89 ? -23.517 8.668 41.708 1.00 92.94 89 LEU A C 1
ATOM 712 O O . LEU A 1 89 ? -22.551 8.962 42.410 1.00 92.94 89 LEU A O 1
ATOM 716 N N . LYS A 1 90 ? -23.407 7.843 40.655 1.00 95.56 90 LYS A N 1
ATOM 717 C CA . LYS A 1 90 ? -22.155 7.213 40.196 1.00 95.56 90 LYS A CA 1
ATOM 718 C C . LYS A 1 90 ? -21.466 6.355 41.265 1.00 95.56 90 LYS A C 1
ATOM 720 O O . LYS A 1 90 ? -20.258 6.142 41.178 1.00 95.56 90 LYS A O 1
ATOM 725 N N . LEU A 1 91 ? -22.225 5.829 42.235 1.00 95.88 91 LEU A N 1
ATOM 726 C CA . LEU A 1 91 ? -21.687 5.104 43.398 1.00 95.88 91 LEU A CA 1
ATOM 727 C C . LEU A 1 91 ? -20.843 3.885 43.000 1.00 95.88 91 LEU A C 1
ATOM 729 O O . LEU A 1 91 ? -19.812 3.629 43.612 1.00 95.88 91 LEU A O 1
ATOM 733 N N . TYR A 1 92 ? -21.254 3.168 41.953 1.00 97.56 92 TYR A N 1
ATOM 734 C CA . TYR A 1 92 ? -20.588 1.968 41.440 1.00 97.56 92 TYR A CA 1
ATOM 735 C C . TYR A 1 92 ? -20.016 2.188 40.036 1.00 97.56 92 TYR A C 1
ATOM 737 O O . TYR A 1 92 ? -19.854 1.240 39.270 1.00 97.56 92 TYR A O 1
ATOM 745 N N . LEU A 1 93 ? -19.734 3.437 39.645 1.00 97.25 93 LEU A N 1
ATOM 746 C CA . LEU A 1 93 ? -19.343 3.759 38.269 1.00 97.25 93 LEU A CA 1
ATOM 747 C C . LEU A 1 93 ? -18.057 3.044 37.833 1.00 97.25 93 LEU A C 1
ATOM 749 O O . LEU A 1 93 ? -18.002 2.516 36.721 1.00 97.25 93 LEU A O 1
ATOM 753 N N . ASP A 1 94 ? -17.033 3.019 38.683 1.00 97.75 94 ASP A N 1
ATOM 754 C CA . ASP A 1 94 ? -15.750 2.394 38.344 1.00 97.75 94 ASP A CA 1
ATOM 755 C C . ASP A 1 94 ? -15.863 0.868 38.282 1.00 97.75 94 ASP A C 1
ATOM 757 O O . ASP A 1 94 ? -15.328 0.239 37.365 1.00 97.75 94 ASP A O 1
ATOM 761 N N . GLU A 1 95 ? -16.644 0.272 39.185 1.00 98.00 95 GLU A N 1
ATOM 762 C CA . GLU A 1 95 ? -16.939 -1.159 39.149 1.00 98.00 95 GLU A CA 1
ATOM 763 C C . GLU A 1 95 ? -17.751 -1.526 37.899 1.00 98.00 95 GLU A C 1
ATOM 765 O O . GLU A 1 95 ? -17.411 -2.479 37.197 1.00 98.00 95 GLU A O 1
ATOM 770 N N . ALA A 1 96 ? -18.766 -0.730 37.553 1.00 98.19 96 ALA A N 1
ATOM 771 C CA . ALA A 1 96 ? -19.560 -0.913 36.344 1.00 98.19 96 ALA A CA 1
ATOM 772 C C . ALA A 1 96 ? -18.709 -0.822 35.072 1.00 98.19 96 ALA A C 1
ATOM 774 O O . ALA A 1 96 ? -18.867 -1.646 34.172 1.00 98.19 96 ALA A O 1
ATOM 775 N N . LYS A 1 97 ? -17.786 0.147 34.995 1.00 98.12 97 LYS A N 1
ATOM 776 C CA . LYS A 1 97 ? -16.834 0.269 33.878 1.00 98.12 97 LYS A CA 1
ATOM 777 C C . LYS A 1 97 ? -15.912 -0.943 33.792 1.00 98.12 97 LYS A C 1
ATOM 779 O O . LYS A 1 97 ? -15.724 -1.469 32.702 1.00 98.12 97 LYS A O 1
ATOM 784 N N . SER A 1 98 ? -15.380 -1.406 34.921 1.00 98.25 98 SER A N 1
ATOM 785 C CA . SER A 1 98 ? -14.507 -2.585 34.982 1.00 98.25 98 SER A CA 1
ATOM 786 C C . SER A 1 98 ? -15.230 -3.870 34.547 1.00 98.25 98 SER A C 1
ATOM 788 O O . SER A 1 98 ? -14.724 -4.645 33.728 1.00 98.25 98 SER A O 1
ATOM 790 N N . LYS A 1 99 ? -16.469 -4.070 35.017 1.00 98.25 99 LYS A N 1
ATOM 791 C CA . LYS A 1 99 ? -17.326 -5.191 34.602 1.00 98.25 99 LYS A CA 1
ATOM 792 C C . LYS A 1 99 ? -17.678 -5.117 33.118 1.00 98.25 99 LYS A C 1
ATOM 794 O O . LYS A 1 99 ? -17.564 -6.124 32.421 1.00 98.25 99 LYS A O 1
ATOM 799 N N . LEU A 1 100 ? -18.054 -3.936 32.623 1.00 98.06 100 LEU A N 1
ATOM 800 C CA . LEU A 1 100 ? -18.320 -3.703 31.204 1.00 98.06 100 LEU A CA 1
ATOM 801 C C . LEU A 1 100 ? -17.093 -4.033 30.346 1.00 98.06 100 LEU A C 1
ATOM 803 O O . LEU A 1 100 ? -17.228 -4.747 29.357 1.00 98.06 100 LEU A O 1
ATOM 807 N N . GLU A 1 101 ? -15.915 -3.551 30.738 1.00 98.31 101 GLU A N 1
ATOM 808 C CA . GLU A 1 101 ? -14.649 -3.799 30.045 1.00 98.31 101 GLU A CA 1
ATOM 809 C C . GLU A 1 101 ? -14.356 -5.301 29.936 1.00 98.31 101 GLU A C 1
ATOM 811 O O . GLU A 1 101 ? -14.138 -5.823 28.842 1.00 98.31 101 GLU A O 1
ATOM 816 N N . THR A 1 102 ? -14.460 -6.017 31.060 1.00 98.31 102 THR A N 1
ATOM 817 C CA . THR A 1 102 ? -14.276 -7.475 31.117 1.00 98.31 102 THR A CA 1
ATOM 818 C C . THR A 1 102 ? -15.279 -8.197 30.211 1.00 98.31 102 THR A C 1
ATOM 820 O O . THR A 1 102 ? -14.926 -9.128 29.483 1.00 98.31 102 THR A O 1
ATOM 823 N N . ARG A 1 103 ? -16.547 -7.767 30.216 1.00 98.06 103 ARG A N 1
ATOM 824 C CA . ARG A 1 103 ? -17.610 -8.360 29.390 1.00 98.06 103 ARG A CA 1
ATOM 825 C C . ARG A 1 103 ? -17.410 -8.103 27.896 1.00 98.06 103 ARG A C 1
ATOM 827 O O . ARG A 1 103 ? -17.625 -9.012 27.101 1.00 98.06 103 ARG A O 1
ATOM 834 N N . LEU A 1 104 ? -16.978 -6.905 27.510 1.00 98.50 104 LEU A N 1
ATOM 835 C CA . LEU A 1 104 ? -16.674 -6.582 26.116 1.00 98.50 104 LEU A CA 1
ATOM 836 C C . LEU A 1 104 ? -15.493 -7.410 25.599 1.00 98.50 104 LEU A C 1
ATOM 838 O O . LEU A 1 104 ? -15.581 -7.978 24.513 1.00 98.50 104 LEU A O 1
ATOM 842 N N . TRP A 1 105 ? -14.417 -7.525 26.381 1.00 98.50 105 TRP A N 1
ATOM 843 C CA . TRP A 1 105 ? -13.240 -8.295 25.979 1.00 98.50 105 TRP A CA 1
ATOM 844 C C . TRP A 1 105 ? -13.514 -9.801 25.899 1.00 98.50 105 TRP A C 1
ATOM 846 O O . TRP A 1 105 ? -13.151 -10.452 24.919 1.00 98.50 105 TRP A O 1
ATOM 856 N N . THR A 1 106 ? -14.217 -10.365 26.888 1.00 98.31 106 THR A N 1
ATOM 857 C CA . THR A 1 106 ? -14.624 -11.785 26.860 1.00 98.31 106 THR A CA 1
ATOM 858 C C . THR A 1 106 ? -15.540 -12.095 25.679 1.00 98.31 106 THR A C 1
ATOM 860 O O . THR A 1 106 ? -15.397 -13.138 25.052 1.00 98.31 106 THR A O 1
ATOM 863 N N . TRP A 1 107 ? -16.445 -11.182 25.323 1.00 98.06 107 TRP A N 1
ATOM 864 C CA . TRP A 1 107 ? -17.267 -11.315 24.123 1.00 98.06 107 TRP A CA 1
ATOM 865 C C . TRP A 1 107 ? -16.433 -11.262 22.833 1.00 98.06 107 TRP A C 1
ATOM 867 O O . TRP A 1 107 ? -16.604 -12.119 21.964 1.00 98.06 107 TRP A O 1
ATOM 877 N N . ALA A 1 108 ? -15.508 -10.304 22.718 1.00 98.44 108 ALA A N 1
ATOM 878 C CA . ALA A 1 108 ? -14.668 -10.156 21.531 1.00 98.44 108 ALA A CA 1
ATOM 879 C C . ALA A 1 108 ? -13.773 -11.379 21.296 1.00 98.44 108 ALA A C 1
ATOM 881 O O . ALA A 1 108 ? -13.733 -11.912 20.189 1.00 98.44 108 ALA A O 1
ATOM 882 N N . THR A 1 109 ? -13.131 -11.872 22.356 1.00 98.25 109 THR A N 1
ATOM 883 C CA . THR A 1 109 ? -12.278 -13.070 22.316 1.00 98.25 109 THR A CA 1
ATOM 884 C C . THR A 1 109 ? -13.064 -14.359 22.086 1.00 98.25 109 THR A C 1
ATOM 886 O O . THR A 1 109 ? -12.570 -15.251 21.404 1.00 98.25 109 THR A O 1
ATOM 889 N N . ALA A 1 110 ? -14.299 -14.462 22.589 1.00 97.94 11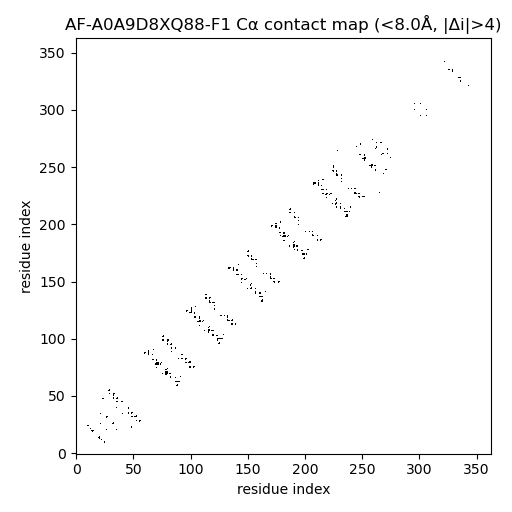0 ALA A N 1
ATOM 890 C CA . ALA A 1 110 ? -15.156 -15.619 22.332 1.00 97.94 110 ALA A CA 1
ATOM 891 C C . ALA A 1 110 ? -15.611 -15.706 20.867 1.00 97.94 110 ALA A C 1
ATOM 893 O O . ALA A 1 110 ? -15.682 -16.802 20.315 1.00 97.94 110 ALA A O 1
ATOM 894 N N . LEU A 1 111 ? -15.924 -14.569 20.235 1.00 97.69 111 LEU A N 1
ATOM 895 C CA . LEU A 1 111 ? -16.265 -14.533 18.810 1.00 97.69 111 LEU A CA 1
ATOM 896 C C . LEU A 1 111 ? -15.031 -14.620 17.910 1.00 97.69 111 LEU A C 1
ATOM 898 O O . LEU A 1 111 ? -15.138 -15.137 16.803 1.00 97.69 111 LEU A O 1
ATOM 902 N N . ASN A 1 112 ? -13.897 -14.086 18.370 1.00 96.25 112 ASN A N 1
ATOM 903 C CA . ASN A 1 112 ? -12.619 -14.035 17.667 1.00 96.25 112 ASN A CA 1
ATOM 904 C C . ASN A 1 112 ? -12.749 -13.613 16.193 1.00 96.25 112 ASN A C 1
ATOM 906 O O . ASN A 1 112 ? -12.244 -14.272 15.289 1.00 96.25 112 ASN A O 1
ATOM 910 N N . THR A 1 113 ? -13.477 -12.524 15.947 1.00 96.38 113 THR A N 1
ATOM 911 C CA . THR A 1 113 ? -13.674 -11.971 14.600 1.00 96.38 113 THR A CA 1
ATOM 912 C C . THR A 1 113 ? -13.234 -10.517 14.558 1.00 96.38 113 THR A C 1
ATOM 914 O O . THR A 1 113 ? -13.341 -9.808 15.562 1.00 96.38 113 THR A O 1
ATOM 917 N N . LEU A 1 114 ? -12.805 -10.048 13.381 1.00 94.69 114 LEU A N 1
ATOM 918 C CA . LEU A 1 114 ? -12.416 -8.653 13.149 1.00 94.69 114 LEU A CA 1
ATOM 919 C C . LEU A 1 114 ? -13.479 -7.667 13.663 1.00 94.69 114 LEU A C 1
ATOM 921 O O . LEU A 1 114 ? -13.169 -6.741 14.410 1.00 94.69 114 LEU A O 1
ATOM 925 N N . TYR A 1 115 ? -14.746 -7.926 13.327 1.00 96.06 115 TYR A N 1
ATOM 926 C CA . TYR A 1 115 ? -15.885 -7.123 13.770 1.00 96.06 115 TYR A CA 1
ATOM 927 C C . TYR A 1 115 ? -15.990 -7.047 15.299 1.00 96.06 115 TYR A C 1
ATOM 929 O O . TYR A 1 115 ? -16.226 -5.975 15.852 1.00 96.06 115 TYR A O 1
ATOM 937 N N . ALA A 1 116 ? -15.784 -8.163 16.003 1.00 97.88 116 ALA A N 1
ATOM 938 C CA . ALA A 1 116 ? -15.906 -8.186 17.455 1.00 97.88 116 ALA A CA 1
ATOM 939 C C . ALA A 1 116 ? -14.801 -7.364 18.146 1.00 97.88 116 ALA A C 1
ATOM 941 O O . ALA A 1 116 ? -15.081 -6.636 19.099 1.00 97.88 116 ALA A O 1
ATOM 942 N N . TYR A 1 117 ? -13.567 -7.396 17.634 1.00 98.19 117 TYR A N 1
ATOM 943 C CA . TYR A 1 117 ? -12.482 -6.550 18.146 1.00 98.19 117 TYR A CA 1
ATOM 944 C C . TYR A 1 117 ? -12.682 -5.065 17.811 1.00 98.19 117 TYR A C 1
ATOM 946 O O . TYR A 1 117 ? -12.420 -4.204 18.653 1.00 98.19 117 TYR A O 1
ATOM 954 N N . GLN A 1 118 ? -13.207 -4.747 16.624 1.00 97.12 118 GLN A N 1
ATOM 955 C CA . GLN A 1 118 ? -13.577 -3.375 16.258 1.00 97.12 118 GLN A CA 1
ATOM 956 C C . GLN A 1 118 ? -14.682 -2.825 17.170 1.00 97.12 118 GLN A C 1
ATOM 958 O O . GLN A 1 118 ? -14.577 -1.705 17.673 1.00 97.12 118 GLN A O 1
ATOM 963 N N . GLU A 1 119 ? -15.713 -3.625 17.448 1.00 97.56 119 GLU A N 1
ATOM 964 C CA . GLU A 1 119 ? -16.781 -3.251 18.376 1.00 97.56 119 GLU A CA 1
ATOM 965 C C . GLU A 1 119 ? -16.273 -3.097 19.813 1.00 97.56 119 GLU A C 1
ATOM 967 O O . GLU A 1 119 ? -16.688 -2.164 20.503 1.00 97.56 119 GLU A O 1
ATOM 972 N N . TYR A 1 120 ? -15.338 -3.946 20.255 1.00 98.25 120 TYR A N 1
ATOM 973 C CA . TYR A 1 120 ? -14.652 -3.766 21.535 1.00 98.25 120 TYR A CA 1
ATOM 974 C C . TYR A 1 120 ? -13.955 -2.400 21.599 1.00 98.25 120 TYR A C 1
ATOM 976 O O . TYR A 1 120 ? -14.228 -1.635 22.521 1.00 98.25 120 TYR A O 1
ATOM 984 N N . LEU A 1 121 ? -13.140 -2.038 20.602 1.00 97.69 121 LEU A N 1
ATOM 985 C CA . LEU A 1 121 ? -12.448 -0.741 20.572 1.00 97.69 121 LEU A CA 1
ATOM 986 C C . LEU A 1 121 ? -13.412 0.451 20.551 1.00 97.69 121 LEU A C 1
ATOM 988 O O . LEU A 1 121 ? -13.112 1.505 21.111 1.00 97.69 121 LEU A O 1
ATOM 992 N N . ARG A 1 122 ? -14.576 0.287 19.914 1.00 97.25 122 ARG A N 1
ATOM 993 C CA . ARG A 1 122 ?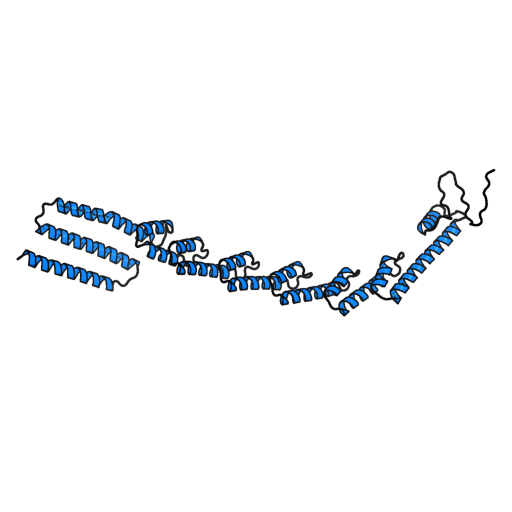 -15.614 1.318 19.833 1.00 97.25 122 ARG A CA 1
ATOM 994 C C . ARG A 1 122 ? -16.375 1.499 21.149 1.00 97.25 122 ARG A C 1
ATOM 996 O O . ARG A 1 122 ? -16.775 2.616 21.471 1.00 97.25 122 ARG A O 1
ATOM 1003 N N . LEU A 1 123 ? -16.642 0.409 21.869 1.00 96.25 123 LEU A N 1
ATOM 1004 C CA . LEU A 1 123 ? -17.471 0.398 23.081 1.00 96.25 123 LEU A CA 1
ATOM 1005 C C . LEU A 1 123 ? -16.668 0.479 24.383 1.00 96.25 123 LEU A C 1
ATOM 1007 O O . LEU A 1 123 ? -17.235 0.852 25.413 1.00 96.25 123 LEU A O 1
ATOM 1011 N N . SER A 1 124 ? -15.388 0.115 24.351 1.00 96.38 124 SER A N 1
ATOM 1012 C CA . SER A 1 124 ? -14.502 0.119 25.511 1.00 96.38 124 SER A CA 1
ATOM 1013 C C . SER A 1 124 ? -14.292 1.539 26.034 1.00 96.38 124 SER A C 1
ATOM 1015 O O . SER A 1 124 ? -13.968 2.470 25.293 1.00 96.38 124 SER A O 1
ATOM 1017 N N . LEU A 1 125 ? -14.479 1.695 27.345 1.00 95.81 125 LEU A N 1
ATOM 1018 C CA . LEU A 1 125 ? -14.275 2.963 28.044 1.00 95.81 125 LEU A CA 1
ATOM 1019 C C . LEU A 1 125 ? -12.888 3.040 28.684 1.00 95.81 125 LEU A C 1
ATOM 1021 O O . LEU A 1 125 ? -12.336 4.131 28.799 1.00 95.81 125 LEU A O 1
ATOM 1025 N N . LEU A 1 126 ? -12.354 1.897 29.124 1.00 96.38 126 LEU A N 1
ATOM 1026 C CA . LEU A 1 126 ? -11.083 1.821 29.843 1.00 96.38 126 LEU A CA 1
ATOM 1027 C C . LEU A 1 126 ? -9.904 1.475 28.930 1.00 96.38 126 LEU A C 1
ATOM 1029 O O . LEU A 1 126 ? -8.772 1.777 29.292 1.00 96.38 126 LEU A O 1
ATOM 1033 N N . LYS A 1 127 ? -10.168 0.887 27.756 1.00 96.81 127 LYS A N 1
ATOM 1034 C CA . LYS A 1 127 ? -9.169 0.535 26.739 1.00 96.81 127 LYS A CA 1
ATOM 1035 C C . LYS A 1 127 ? -8.053 -0.371 27.270 1.00 96.81 127 LYS A C 1
ATOM 1037 O O . LYS A 1 127 ? -6.912 -0.270 26.830 1.00 96.81 127 LYS A O 1
ATOM 1042 N N . VAL A 1 128 ? -8.382 -1.265 28.207 1.00 98.00 128 VAL A N 1
ATOM 1043 C CA . VAL A 1 128 ? -7.402 -2.124 28.902 1.00 98.00 128 VAL A CA 1
ATOM 1044 C C . VAL A 1 128 ? -6.713 -3.081 27.930 1.00 98.00 128 VAL A C 1
ATOM 1046 O O . VAL A 1 128 ? -5.529 -3.346 28.086 1.00 98.00 128 VAL A O 1
ATOM 1049 N N . HIS A 1 129 ? -7.440 -3.557 26.918 1.00 98.06 129 HIS A N 1
ATOM 1050 C CA . HIS A 1 129 ? -6.964 -4.490 25.894 1.00 98.06 129 HIS A CA 1
ATOM 1051 C C . HIS A 1 129 ? -6.879 -3.845 24.503 1.00 98.06 129 HIS A C 1
ATOM 1053 O O . HIS A 1 129 ? -7.062 -4.510 23.480 1.00 98.06 129 HIS A O 1
ATOM 1059 N N . GLN A 1 130 ? -6.685 -2.522 24.440 1.00 97.75 130 GLN A N 1
ATOM 1060 C CA . GLN A 1 130 ? -6.620 -1.806 23.165 1.00 97.75 130 GLN A CA 1
ATOM 1061 C C . GLN A 1 130 ? -5.479 -2.329 22.288 1.00 97.75 130 GLN A C 1
ATOM 1063 O O . GLN A 1 130 ? -5.691 -2.569 21.100 1.00 97.75 130 GLN A O 1
ATOM 1068 N N . ASP A 1 131 ? -4.290 -2.511 22.856 1.00 97.81 131 ASP A N 1
ATOM 1069 C CA . ASP A 1 131 ? -3.109 -2.910 22.092 1.00 97.81 131 ASP A CA 1
ATOM 1070 C C . ASP A 1 131 ? -3.249 -4.339 21.554 1.00 97.81 131 ASP A C 1
ATOM 1072 O O . ASP A 1 131 ? -2.897 -4.610 20.407 1.00 97.81 131 ASP A O 1
ATOM 1076 N N . GLU A 1 132 ? -3.807 -5.256 22.345 1.00 98.12 132 GLU A N 1
ATOM 1077 C CA . GLU A 1 132 ? -4.110 -6.622 21.921 1.00 98.12 132 GLU A CA 1
ATOM 1078 C C . GLU A 1 132 ? -5.164 -6.645 20.813 1.00 98.12 132 GLU A C 1
ATOM 1080 O O . GLU A 1 132 ? -4.965 -7.315 19.799 1.00 98.12 132 GLU A O 1
ATOM 1085 N N . ALA A 1 133 ? -6.253 -5.885 20.961 1.00 98.25 133 ALA A N 1
ATOM 1086 C CA . ALA A 1 133 ? -7.287 -5.787 19.935 1.00 98.25 133 ALA A CA 1
ATOM 1087 C C . ALA A 1 133 ? -6.725 -5.239 18.613 1.00 98.25 133 ALA A C 1
ATOM 1089 O O . ALA A 1 133 ? -7.008 -5.792 17.551 1.00 98.25 133 ALA A O 1
ATOM 1090 N N . LEU A 1 134 ? -5.900 -4.186 18.669 1.00 98.00 134 LEU A N 1
ATOM 1091 C CA . LEU A 1 134 ? -5.269 -3.600 17.483 1.00 98.00 134 LEU A CA 1
ATOM 1092 C C . LEU A 1 134 ? -4.303 -4.573 16.801 1.00 98.00 134 LEU A C 1
ATOM 1094 O O . LEU A 1 134 ? -4.318 -4.665 15.576 1.00 98.00 134 LEU A O 1
ATOM 1098 N N . LYS A 1 135 ? -3.516 -5.337 17.570 1.00 98.06 135 LYS A N 1
ATOM 1099 C CA . LYS A 1 135 ? -2.631 -6.377 17.020 1.00 98.06 135 LYS A CA 1
ATOM 1100 C C . LYS A 1 135 ? -3.406 -7.464 16.285 1.00 98.06 135 LYS A C 1
ATOM 1102 O O . LYS A 1 135 ? -2.984 -7.879 15.212 1.00 98.06 135 LYS A O 1
ATOM 1107 N N . ILE A 1 136 ? -4.531 -7.918 16.840 1.00 97.44 136 ILE A N 1
ATOM 1108 C CA . ILE A 1 136 ? -5.359 -8.950 16.201 1.00 97.44 136 ILE A CA 1
ATOM 1109 C C . ILE A 1 136 ? -6.006 -8.405 14.924 1.00 97.44 136 ILE A C 1
ATOM 1111 O O . ILE A 1 136 ? -5.943 -9.053 13.884 1.00 97.44 136 ILE A O 1
ATOM 1115 N N . ILE A 1 137 ? -6.569 -7.192 14.981 1.00 96.81 137 ILE A N 1
ATOM 1116 C CA . ILE A 1 137 ? -7.133 -6.503 13.809 1.00 96.81 137 ILE A CA 1
ATOM 1117 C C . ILE A 1 137 ? -6.094 -6.391 12.693 1.00 96.81 137 ILE A C 1
ATOM 1119 O O . ILE A 1 137 ? -6.388 -6.685 11.537 1.00 96.81 137 ILE A O 1
ATOM 1123 N N . GLU A 1 138 ? -4.880 -5.970 13.032 1.00 97.06 138 GLU A N 1
ATOM 1124 C CA . GLU A 1 138 ? -3.818 -5.812 12.051 1.00 97.06 138 GLU A CA 1
ATOM 1125 C C . GLU A 1 138 ? -3.335 -7.141 11.476 1.00 97.06 138 GLU A C 1
ATOM 1127 O O . GLU A 1 138 ? -3.088 -7.217 10.275 1.00 97.06 138 GLU A O 1
ATOM 1132 N N . TYR A 1 139 ? -3.226 -8.178 12.306 1.00 97.12 139 TYR A N 1
ATOM 1133 C CA . TYR A 1 139 ? -2.858 -9.514 11.851 1.00 97.12 139 TYR A CA 1
ATOM 1134 C C . TYR A 1 139 ? -3.852 -10.049 10.813 1.00 97.12 139 TYR A C 1
ATOM 1136 O O . TYR A 1 139 ? -3.436 -10.501 9.748 1.00 97.12 139 TYR A O 1
ATOM 1144 N N . GLU A 1 140 ? -5.156 -9.939 11.081 1.00 95.88 140 GLU A N 1
ATOM 1145 C CA . GLU A 1 140 ? -6.205 -10.355 10.142 1.00 95.88 140 GLU A CA 1
ATOM 1146 C C . GLU A 1 140 ? -6.176 -9.525 8.850 1.00 95.88 140 GLU A C 1
ATOM 1148 O O . GLU A 1 140 ? -6.214 -10.080 7.751 1.00 95.88 140 GLU A O 1
ATOM 1153 N N . LEU A 1 141 ? -6.030 -8.199 8.962 1.00 96.25 141 LEU A N 1
ATOM 1154 C CA . LEU A 1 141 ? -5.931 -7.312 7.799 1.00 96.25 141 LEU A CA 1
ATOM 1155 C C . LEU A 1 141 ? -4.706 -7.648 6.934 1.00 96.25 141 LEU A C 1
ATOM 1157 O O . LEU A 1 141 ? -4.780 -7.645 5.702 1.00 96.25 141 LEU A O 1
ATOM 1161 N N . TRP A 1 142 ? -3.569 -7.939 7.566 1.00 97.94 142 TRP A N 1
ATOM 1162 C CA . TRP A 1 142 ? -2.356 -8.354 6.870 1.00 97.94 142 TRP A CA 1
ATOM 1163 C C . TRP A 1 142 ? -2.533 -9.711 6.185 1.00 97.94 142 TRP A C 1
ATOM 1165 O O . TRP A 1 142 ? -2.176 -9.855 5.017 1.00 97.94 142 TRP A O 1
ATOM 1175 N N . LEU A 1 143 ? -3.149 -10.680 6.865 1.00 97.56 143 LEU A N 1
ATOM 1176 C CA . LEU A 1 143 ? -3.441 -11.995 6.300 1.00 97.56 143 LEU A CA 1
ATOM 1177 C C . LEU A 1 143 ? -4.338 -11.890 5.057 1.00 97.56 143 LEU A C 1
ATOM 1179 O O . LEU A 1 143 ? -4.030 -12.483 4.023 1.00 97.56 143 LEU A O 1
ATOM 1183 N N . GLU A 1 144 ? -5.412 -11.098 5.119 1.00 96.50 144 GLU A N 1
ATOM 1184 C CA . GLU A 1 144 ? -6.284 -10.826 3.969 1.00 96.50 144 GLU A CA 1
ATOM 1185 C C . GLU A 1 144 ? -5.515 -10.159 2.819 1.00 96.50 144 GLU A C 1
ATOM 1187 O O . GLU A 1 144 ? -5.661 -10.535 1.651 1.00 96.50 144 GLU A O 1
ATOM 1192 N N . THR A 1 145 ? -4.633 -9.217 3.152 1.00 98.12 145 THR A N 1
ATOM 1193 C CA . THR A 1 145 ? -3.784 -8.517 2.184 1.00 98.12 145 THR A CA 1
ATOM 1194 C C . THR A 1 145 ? -2.857 -9.483 1.447 1.00 98.12 145 THR A C 1
ATOM 1196 O O . THR A 1 145 ? -2.818 -9.474 0.213 1.00 98.12 145 THR A O 1
ATOM 1199 N N . CYS A 1 146 ? -2.164 -10.356 2.181 1.00 98.00 146 CYS A N 1
ATOM 1200 C CA . CYS A 1 146 ? -1.311 -11.399 1.617 1.00 98.00 146 CYS A CA 1
ATOM 1201 C C . CYS A 1 146 ? -2.102 -12.397 0.766 1.00 98.00 146 CYS A C 1
ATOM 1203 O O . CYS A 1 146 ? -1.635 -12.788 -0.299 1.00 98.00 146 CYS A O 1
ATOM 1205 N N . ASN A 1 147 ? -3.307 -12.781 1.196 1.00 97.88 147 ASN A N 1
ATOM 1206 C CA . ASN A 1 147 ? -4.161 -13.698 0.440 1.00 97.88 147 ASN A CA 1
ATOM 1207 C C . ASN A 1 147 ? -4.650 -13.083 -0.880 1.00 97.88 147 ASN A C 1
ATOM 1209 O O . ASN A 1 147 ? -4.735 -13.779 -1.889 1.00 97.88 147 ASN A O 1
ATOM 1213 N N . SER A 1 148 ? -4.961 -11.781 -0.894 1.00 98.00 148 SER A N 1
ATOM 1214 C CA . SER A 1 148 ? -5.310 -11.067 -2.128 1.00 98.00 148 SER A CA 1
ATOM 1215 C C . SER A 1 148 ? -4.104 -10.884 -3.054 1.00 98.00 148 SER A C 1
ATOM 1217 O O . SER A 1 148 ? -4.283 -10.867 -4.273 1.00 98.00 148 SER A O 1
ATOM 1219 N N . ASN A 1 149 ? -2.907 -10.713 -2.479 1.00 97.88 149 ASN A N 1
ATOM 1220 C CA . ASN A 1 149 ? -1.635 -10.483 -3.169 1.00 97.88 149 ASN A CA 1
ATOM 1221 C C . ASN A 1 149 ? -1.749 -9.489 -4.341 1.00 97.88 149 ASN A C 1
ATOM 1223 O O . ASN A 1 149 ? -1.310 -9.739 -5.463 1.00 97.88 149 ASN A O 1
ATOM 1227 N N . SER A 1 150 ? -2.413 -8.357 -4.102 1.00 98.44 150 SER A N 1
ATOM 1228 C CA . SER A 1 150 ? -2.666 -7.353 -5.131 1.00 98.44 150 SER A CA 1
ATOM 1229 C C . SER A 1 150 ? -2.161 -5.986 -4.698 1.00 98.44 150 SER A C 1
ATOM 1231 O O . SER A 1 150 ? -2.232 -5.620 -3.526 1.00 98.44 150 SER A O 1
ATOM 1233 N N . ILE A 1 151 ? -1.705 -5.183 -5.664 1.00 97.75 151 ILE A N 1
ATOM 1234 C CA . ILE A 1 151 ? -1.233 -3.813 -5.402 1.00 97.75 151 ILE A CA 1
ATOM 1235 C C . ILE A 1 151 ? -2.297 -3.006 -4.643 1.00 97.75 151 ILE A C 1
ATOM 1237 O O . ILE A 1 151 ? -1.961 -2.267 -3.722 1.00 97.75 151 ILE A O 1
ATOM 1241 N N . ASN A 1 152 ? -3.577 -3.164 -5.001 1.00 97.94 152 ASN A N 1
ATOM 1242 C CA . ASN A 1 152 ? -4.670 -2.465 -4.329 1.00 97.94 152 ASN A CA 1
ATOM 1243 C C . ASN A 1 152 ? -4.836 -2.925 -2.873 1.00 97.94 152 ASN A C 1
ATOM 1245 O O . ASN A 1 152 ? -4.970 -2.076 -2.000 1.00 97.94 152 ASN A O 1
ATOM 1249 N N . ALA A 1 153 ? -4.776 -4.231 -2.595 1.00 98.19 153 ALA A N 1
ATOM 1250 C CA . ALA A 1 153 ? -4.862 -4.741 -1.227 1.00 98.19 153 ALA A CA 1
ATOM 1251 C C . ALA A 1 153 ? -3.728 -4.193 -0.347 1.00 98.19 153 ALA A C 1
ATOM 1253 O O . ALA A 1 153 ? -3.990 -3.645 0.720 1.00 98.19 153 ALA A O 1
ATOM 1254 N N . TYR A 1 154 ? -2.481 -4.215 -0.832 1.00 98.38 154 TYR A N 1
ATOM 1255 C CA . TYR A 1 154 ? -1.353 -3.634 -0.096 1.00 98.38 154 TYR A CA 1
ATOM 1256 C C . TYR A 1 154 ? -1.491 -2.116 0.101 1.00 98.38 154 TYR A C 1
ATOM 1258 O O . TYR A 1 154 ? -1.113 -1.586 1.145 1.00 98.38 154 TYR A O 1
ATOM 1266 N N . GLN A 1 155 ? -2.052 -1.389 -0.870 1.00 97.69 155 GLN A N 1
ATOM 1267 C CA . GLN A 1 155 ? -2.330 0.044 -0.723 1.00 97.69 155 GLN A CA 1
ATOM 1268 C C . GLN A 1 155 ? -3.416 0.330 0.320 1.00 97.69 155 GLN A C 1
ATOM 1270 O O . GLN A 1 155 ? -3.281 1.294 1.075 1.00 97.69 155 GLN A O 1
ATOM 1275 N N . VAL A 1 156 ? -4.464 -0.497 0.373 1.00 97.31 156 VAL A N 1
ATOM 1276 C CA . VAL A 1 156 ? -5.506 -0.425 1.406 1.00 97.31 156 VAL A CA 1
ATOM 1277 C C . VAL A 1 156 ? -4.894 -0.704 2.777 1.00 97.31 156 VAL A C 1
ATOM 1279 O O . VAL A 1 156 ? -5.048 0.124 3.672 1.00 97.31 156 VAL A O 1
ATOM 1282 N N . TYR A 1 157 ? -4.093 -1.764 2.920 1.00 97.81 157 TYR A N 1
ATOM 1283 C CA . TYR A 1 157 ? -3.369 -2.063 4.161 1.00 97.81 157 TYR A CA 1
ATOM 1284 C C . TYR A 1 157 ? -2.508 -0.884 4.631 1.00 97.81 157 TYR A C 1
ATOM 1286 O O . TYR A 1 157 ? -2.610 -0.455 5.776 1.00 97.81 157 TYR A O 1
ATOM 1294 N N . LEU A 1 158 ? -1.709 -0.287 3.740 1.00 97.19 158 LEU A N 1
ATOM 1295 C CA . LEU A 1 158 ? -0.861 0.865 4.074 1.00 97.19 158 LEU A CA 1
ATOM 1296 C C . LEU A 1 158 ? -1.647 2.100 4.543 1.00 97.19 158 LEU A C 1
ATOM 1298 O O . LEU A 1 158 ? -1.070 2.980 5.182 1.00 97.19 158 LEU A O 1
ATOM 1302 N N . LYS A 1 159 ? -2.932 2.194 4.195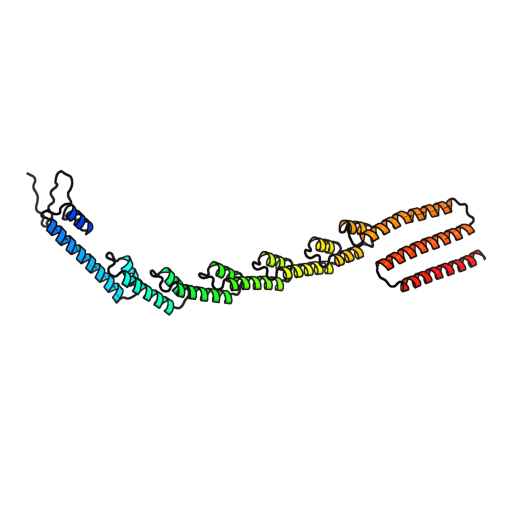 1.00 97.19 159 LYS A N 1
ATOM 1303 C CA . LYS A 1 159 ? -3.814 3.296 4.582 1.00 97.19 159 LYS A CA 1
ATOM 1304 C C . LYS A 1 159 ? -4.591 2.996 5.865 1.00 97.19 159 LYS A C 1
ATOM 1306 O O . LYS A 1 159 ? -4.800 3.909 6.658 1.00 97.19 159 LYS A O 1
ATOM 1311 N N . GLU A 1 160 ? -5.051 1.760 6.030 1.00 94.38 160 GLU A N 1
ATOM 1312 C CA . GLU A 1 160 ? -6.015 1.367 7.065 1.00 94.38 160 GLU A CA 1
ATOM 1313 C C . GLU A 1 160 ? -5.376 0.624 8.247 1.00 94.38 160 GLU A C 1
ATOM 1315 O O . GLU A 1 160 ? -6.005 0.508 9.297 1.00 94.38 160 GLU A O 1
ATOM 1320 N N . SER A 1 161 ? -4.124 0.165 8.116 1.00 94.31 161 SER A N 1
ATOM 1321 C CA . SER A 1 161 ? -3.414 -0.542 9.186 1.00 94.31 161 SER A CA 1
ATOM 1322 C C . SER A 1 161 ? -3.152 0.370 10.396 1.00 94.31 161 SER A C 1
ATOM 1324 O O . SER A 1 161 ? -2.544 1.437 10.237 1.00 94.31 161 SER A O 1
ATOM 1326 N N . PRO A 1 162 ? -3.569 -0.040 11.610 1.00 93.00 162 PRO A N 1
ATOM 1327 C CA . PRO A 1 162 ? -3.450 0.789 12.801 1.00 93.00 162 PRO A CA 1
ATOM 1328 C C . PRO A 1 162 ? -2.019 0.905 13.346 1.00 93.00 162 PRO A C 1
ATOM 1330 O O . PRO A 1 162 ? -1.653 2.002 13.767 1.00 93.00 162 PRO A O 1
ATOM 1333 N N . LEU A 1 163 ? -1.212 -0.169 13.362 1.00 95.12 163 LEU A N 1
ATOM 1334 C CA . LEU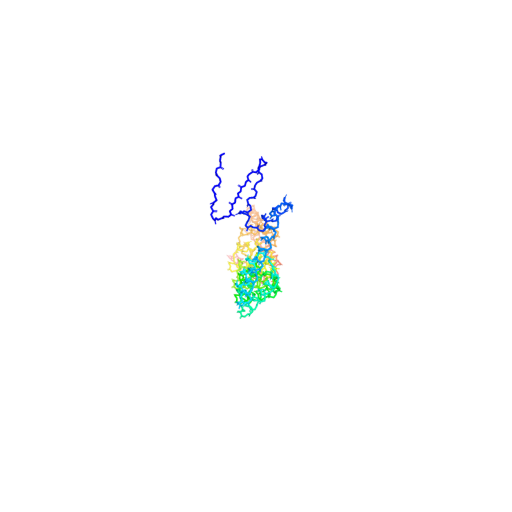 A 1 163 ? 0.159 -0.124 13.905 1.00 95.12 163 LEU A CA 1
ATOM 1335 C C . LEU A 1 163 ? 1.233 -0.094 12.811 1.00 95.12 163 LEU A C 1
ATOM 1337 O O . LEU A 1 163 ? 2.380 0.231 13.111 1.00 95.12 163 LEU A O 1
ATOM 1341 N N . GLN A 1 164 ? 0.880 -0.367 11.548 1.00 95.50 164 GLN A N 1
ATOM 1342 C CA . GLN A 1 164 ? 1.808 -0.355 10.406 1.00 95.50 164 GLN A CA 1
ATOM 1343 C C . GLN A 1 164 ? 3.026 -1.284 10.585 1.00 95.50 164 GLN A C 1
ATOM 1345 O O . GLN A 1 164 ? 4.107 -1.013 10.057 1.00 95.50 164 GLN A O 1
ATOM 1350 N N . SER A 1 165 ? 2.847 -2.393 11.299 1.00 96.94 165 SER A N 1
ATOM 1351 C CA . SER A 1 165 ? 3.883 -3.380 11.616 1.00 96.94 165 SER A CA 1
ATOM 1352 C C . SER A 1 165 ? 4.483 -4.016 10.361 1.00 96.94 165 SER A C 1
ATOM 1354 O O . SER A 1 165 ? 5.680 -4.274 10.347 1.00 96.94 165 SER A O 1
ATOM 1356 N N . HIS A 1 166 ? 3.686 -4.194 9.297 1.00 97.62 166 HIS A N 1
ATOM 1357 C CA . HIS A 1 166 ? 4.119 -4.775 8.014 1.00 97.62 166 HIS A CA 1
ATOM 1358 C C . HIS A 1 166 ? 4.259 -3.741 6.890 1.00 97.62 166 HIS A C 1
ATOM 1360 O O . HIS A 1 166 ? 4.068 -4.027 5.705 1.00 97.62 166 HIS A O 1
ATOM 1366 N N . ARG A 1 167 ? 4.529 -2.479 7.242 1.00 97.31 167 ARG A N 1
ATOM 1367 C CA . ARG A 1 167 ? 4.609 -1.383 6.267 1.00 97.31 167 ARG A CA 1
ATOM 1368 C C . ARG A 1 167 ? 5.680 -1.613 5.206 1.00 97.31 167 ARG A C 1
ATOM 1370 O O . ARG A 1 167 ? 5.443 -1.301 4.040 1.00 97.31 167 ARG A O 1
ATOM 1377 N N . ASN A 1 168 ? 6.855 -2.090 5.602 1.00 96.81 168 ASN A N 1
ATOM 1378 C CA . ASN A 1 168 ? 7.969 -2.258 4.672 1.00 96.81 168 ASN A CA 1
ATOM 1379 C C . ASN A 1 168 ? 7.703 -3.443 3.744 1.00 96.81 168 ASN A C 1
ATOM 1381 O O . ASN A 1 168 ? 7.804 -3.290 2.531 1.00 96.81 168 ASN A O 1
ATOM 1385 N N . GLU A 1 169 ? 7.224 -4.553 4.297 1.00 98.00 169 GLU A N 1
ATOM 1386 C CA . GLU A 1 169 ? 6.833 -5.752 3.562 1.00 98.00 169 GLU A CA 1
ATOM 1387 C C . GLU A 1 169 ? 5.728 -5.445 2.542 1.00 98.00 169 GLU A C 1
ATOM 1389 O O . GLU A 1 169 ? 5.778 -5.918 1.407 1.00 98.00 169 GLU A O 1
ATOM 1394 N N . ALA A 1 170 ? 4.755 -4.597 2.892 1.00 98.12 170 ALA A N 1
ATOM 1395 C CA . ALA A 1 170 ? 3.724 -4.143 1.960 1.00 98.12 170 ALA A CA 1
ATOM 1396 C C . ALA A 1 170 ? 4.300 -3.302 0.807 1.00 98.12 170 ALA A C 1
ATOM 1398 O O . ALA A 1 170 ? 3.895 -3.463 -0.345 1.00 98.12 170 ALA A O 1
ATOM 1399 N N . ILE A 1 171 ? 5.242 -2.395 1.095 1.00 97.56 171 ILE A N 1
ATOM 1400 C CA . ILE A 1 171 ? 5.897 -1.566 0.070 1.00 97.56 171 ILE A CA 1
ATOM 1401 C C . ILE A 1 171 ? 6.750 -2.436 -0.858 1.00 97.56 171 ILE A C 1
ATOM 1403 O O . ILE A 1 171 ? 6.682 -2.262 -2.074 1.00 97.56 171 ILE A O 1
ATOM 1407 N N . GLU A 1 172 ? 7.512 -3.376 -0.304 1.00 97.75 172 GLU A N 1
ATOM 1408 C CA . GLU A 1 172 ? 8.322 -4.334 -1.059 1.00 97.75 172 GLU A CA 1
ATOM 1409 C C . GLU A 1 172 ? 7.451 -5.248 -1.927 1.00 97.75 172 GLU A C 1
ATOM 1411 O O . GLU A 1 172 ? 7.761 -5.463 -3.097 1.00 97.75 172 GLU A O 1
ATOM 1416 N N . SER A 1 173 ? 6.310 -5.708 -1.407 1.00 98.06 173 SER A N 1
ATOM 1417 C CA . SER A 1 173 ? 5.358 -6.520 -2.174 1.00 98.06 173 SER A CA 1
ATOM 1418 C C . SER A 1 173 ? 4.751 -5.734 -3.341 1.00 98.06 173 SER A C 1
ATOM 1420 O O . SER A 1 173 ? 4.670 -6.243 -4.457 1.00 98.06 173 SER A O 1
ATOM 1422 N N . ILE A 1 174 ? 4.380 -4.461 -3.132 1.00 98.19 174 ILE A N 1
ATOM 1423 C CA . ILE A 1 174 ? 3.927 -3.577 -4.222 1.00 98.19 174 ILE A CA 1
ATOM 1424 C C . ILE A 1 174 ? 5.022 -3.411 -5.278 1.00 98.19 174 ILE A C 1
ATOM 1426 O O . ILE A 1 174 ? 4.732 -3.464 -6.473 1.00 98.19 174 ILE A O 1
ATOM 1430 N N . GLU A 1 175 ? 6.260 -3.182 -4.846 1.00 97.88 175 GLU A N 1
ATOM 1431 C CA . GLU A 1 175 ? 7.407 -3.008 -5.734 1.00 97.88 175 GLU A CA 1
ATOM 1432 C C . GLU A 1 175 ? 7.633 -4.256 -6.598 1.00 97.88 175 GLU A C 1
ATOM 1434 O O . GLU A 1 175 ? 7.732 -4.144 -7.821 1.00 97.88 175 GLU A O 1
ATOM 1439 N N . SER A 1 176 ? 7.626 -5.437 -5.973 1.00 98.00 176 SER A N 1
ATOM 1440 C CA . SER A 1 176 ? 7.774 -6.729 -6.643 1.00 98.00 176 SER A CA 1
ATOM 1441 C C . SER A 1 176 ? 6.659 -6.977 -7.663 1.00 98.00 176 SER A C 1
ATOM 1443 O O . SER A 1 176 ? 6.949 -7.270 -8.821 1.00 98.00 176 SER A O 1
ATOM 1445 N N . LEU A 1 177 ? 5.393 -6.751 -7.293 1.00 98.12 177 LEU A N 1
ATOM 1446 C CA . LEU A 1 177 ? 4.248 -6.922 -8.199 1.00 98.12 177 LEU A CA 1
ATOM 1447 C C . LEU A 1 177 ? 4.265 -5.934 -9.375 1.00 98.12 177 LEU A C 1
ATOM 1449 O O . LEU A 1 177 ? 3.878 -6.279 -10.495 1.00 98.12 177 LEU A O 1
ATOM 1453 N N . LEU A 1 178 ? 4.682 -4.683 -9.145 1.00 98.25 178 LEU A N 1
ATOM 1454 C CA . LEU A 1 178 ? 4.824 -3.695 -10.217 1.00 98.25 178 LEU A CA 1
ATOM 1455 C C . LEU A 1 178 ? 5.921 -4.102 -11.206 1.00 98.25 178 LEU A C 1
ATOM 1457 O O . LEU A 1 178 ? 5.730 -3.942 -12.413 1.00 98.25 178 LEU A O 1
ATOM 1461 N N . TRP A 1 179 ? 7.042 -4.614 -10.696 1.00 98.44 179 TRP A N 1
ATOM 1462 C CA . TRP A 1 179 ? 8.143 -5.115 -11.511 1.00 98.44 179 TRP A CA 1
ATOM 1463 C C . TRP A 1 179 ? 7.737 -6.352 -12.313 1.00 98.44 179 TRP A C 1
ATOM 1465 O O . TRP A 1 179 ? 7.867 -6.357 -13.535 1.00 98.44 179 TRP A O 1
ATOM 1475 N N . GLU A 1 180 ? 7.137 -7.350 -11.661 1.00 98.31 180 GLU A N 1
ATOM 1476 C CA . GLU A 1 180 ? 6.640 -8.567 -12.308 1.00 98.31 180 GLU A CA 1
ATOM 1477 C C . GLU A 1 180 ? 5.669 -8.232 -13.449 1.00 98.31 180 GLU A C 1
ATOM 1479 O O . GLU A 1 180 ? 5.777 -8.761 -14.554 1.00 98.31 180 GLU A O 1
ATOM 1484 N N . ARG A 1 181 ? 4.758 -7.277 -13.231 1.00 98.12 181 ARG A N 1
ATOM 1485 C CA . ARG A 1 181 ? 3.830 -6.812 -14.268 1.00 98.12 181 ARG A CA 1
ATOM 1486 C C . ARG A 1 181 ? 4.541 -6.169 -15.459 1.00 98.12 181 ARG A C 1
ATOM 1488 O O . ARG A 1 181 ? 4.070 -6.316 -16.588 1.00 98.12 181 ARG A O 1
ATOM 1495 N N . ALA A 1 182 ? 5.630 -5.440 -15.219 1.00 98.44 182 ALA A N 1
ATOM 1496 C CA . ALA A 1 182 ? 6.433 -4.855 -16.285 1.00 98.44 182 ALA A CA 1
ATOM 1497 C C . ALA A 1 182 ? 7.144 -5.942 -17.099 1.00 98.44 182 ALA A C 1
ATOM 1499 O O . ALA A 1 182 ? 7.015 -5.942 -18.323 1.00 98.44 182 ALA A O 1
ATOM 1500 N N . CYS A 1 183 ? 7.769 -6.912 -16.426 1.00 98.19 183 CYS A N 1
ATOM 1501 C CA . CYS A 1 183 ? 8.416 -8.064 -17.056 1.00 98.19 183 CYS A CA 1
ATOM 1502 C C . CYS A 1 183 ? 7.439 -8.927 -17.857 1.00 98.19 183 CYS A C 1
ATOM 1504 O O . CYS A 1 183 ? 7.704 -9.239 -19.012 1.00 98.19 183 CYS A O 1
ATOM 1506 N N . ASN A 1 184 ? 6.271 -9.240 -17.295 1.00 98.19 184 ASN A N 1
ATOM 1507 C CA . ASN A 1 184 ? 5.249 -10.037 -17.977 1.00 98.19 184 ASN A CA 1
ATOM 1508 C C . ASN A 1 184 ? 4.689 -9.329 -19.221 1.00 98.19 184 ASN A C 1
ATOM 1510 O O . ASN A 1 184 ? 4.332 -9.984 -20.196 1.00 98.19 184 ASN A O 1
ATOM 1514 N N . SER A 1 185 ? 4.597 -7.995 -19.202 1.00 98.12 185 SER A N 1
ATOM 1515 C CA . SER A 1 185 ? 4.195 -7.227 -20.385 1.00 98.12 185 SER A CA 1
ATOM 1516 C C . SER A 1 185 ? 5.323 -7.065 -21.403 1.00 98.12 185 SER A C 1
ATOM 1518 O O . SER A 1 185 ? 5.008 -6.799 -22.562 1.00 98.12 185 SER A O 1
ATOM 1520 N N . ASN A 1 186 ? 6.581 -7.116 -20.955 1.00 97.88 186 ASN A N 1
ATOM 1521 C CA . ASN A 1 186 ? 7.801 -6.879 -21.724 1.00 97.88 186 ASN A CA 1
ATOM 1522 C C . ASN A 1 186 ? 7.678 -5.738 -22.753 1.00 97.88 186 ASN A C 1
ATOM 1524 O O . ASN A 1 186 ? 7.938 -5.910 -23.940 1.00 97.88 186 ASN A O 1
ATOM 1528 N N . SER A 1 187 ? 7.194 -4.572 -22.316 1.00 98.31 187 SER A N 1
ATOM 1529 C CA . SER A 1 187 ? 6.977 -3.424 -23.202 1.00 98.31 187 SER A CA 1
ATOM 1530 C C . SER A 1 187 ? 7.564 -2.148 -22.621 1.00 98.31 187 SER A C 1
ATOM 1532 O O . SER A 1 187 ? 7.537 -1.926 -21.406 1.00 98.31 187 SER A O 1
ATOM 1534 N N . ILE A 1 188 ? 8.038 -1.262 -23.502 1.00 97.00 188 ILE A N 1
ATOM 1535 C CA . ILE A 1 188 ? 8.609 0.038 -23.125 1.00 97.00 188 ILE A CA 1
ATOM 1536 C C . ILE A 1 188 ? 7.639 0.824 -22.229 1.00 97.00 188 ILE A C 1
ATOM 1538 O O . ILE A 1 18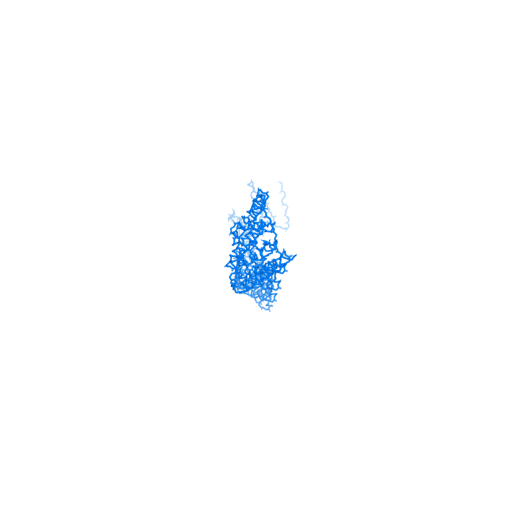8 ? 8.044 1.398 -21.216 1.00 97.00 188 ILE A O 1
ATOM 1542 N N . ASP A 1 189 ? 6.346 0.825 -22.560 1.00 97.75 189 ASP A N 1
ATOM 1543 C CA . ASP A 1 189 ? 5.322 1.518 -21.776 1.00 97.75 189 ASP A CA 1
ATOM 1544 C C . ASP A 1 189 ? 5.114 0.904 -20.391 1.00 97.75 189 ASP A C 1
ATOM 1546 O O . ASP A 1 189 ? 4.893 1.639 -19.423 1.00 97.75 189 ASP A O 1
ATOM 1550 N N . ALA A 1 190 ? 5.190 -0.423 -20.263 1.00 98.19 190 ALA A N 1
ATOM 1551 C CA . ALA A 1 190 ? 5.063 -1.091 -18.974 1.00 98.19 190 ALA A CA 1
ATOM 1552 C C . ALA A 1 190 ? 6.248 -0.766 -18.053 1.00 98.19 190 ALA A C 1
ATOM 1554 O O . ALA A 1 190 ? 6.029 -0.371 -16.905 1.00 98.19 190 ALA A O 1
ATOM 1555 N N . TYR A 1 191 ? 7.481 -0.801 -18.565 1.00 98.25 191 TYR A N 1
ATOM 1556 C CA . TYR A 1 191 ? 8.668 -0.401 -17.800 1.00 98.25 191 TYR A CA 1
ATOM 1557 C C . TYR A 1 191 ? 8.663 1.093 -17.447 1.00 98.25 191 TYR A C 1
ATOM 1559 O O . TYR A 1 191 ? 8.963 1.467 -16.311 1.00 98.25 191 TYR A O 1
ATOM 1567 N N . LYS A 1 192 ? 8.226 1.973 -18.358 1.00 97.00 192 LYS A N 1
ATOM 1568 C CA . LYS A 1 192 ? 8.036 3.405 -18.051 1.00 97.00 192 LYS A CA 1
ATOM 1569 C C . LYS A 1 192 ? 6.996 3.621 -16.948 1.00 97.00 192 LYS A C 1
ATOM 1571 O O . LYS A 1 192 ? 7.208 4.452 -16.061 1.00 97.00 192 LYS A O 1
ATOM 1576 N N . LYS A 1 193 ? 5.880 2.880 -16.977 1.00 97.75 193 LYS A N 1
ATOM 1577 C CA . LYS A 1 193 ? 4.862 2.908 -15.913 1.00 97.75 193 LYS A CA 1
ATOM 1578 C C . LYS A 1 193 ? 5.440 2.434 -14.581 1.00 97.75 193 LYS A C 1
ATOM 1580 O O . LYS A 1 193 ? 5.204 3.104 -13.577 1.00 97.75 193 LYS A O 1
ATOM 1585 N N . TYR A 1 194 ? 6.226 1.356 -14.580 1.00 97.94 194 TYR A N 1
ATOM 1586 C CA . TYR A 1 194 ? 6.942 0.873 -13.398 1.00 97.94 194 TYR A CA 1
ATOM 1587 C C . TYR A 1 194 ? 7.856 1.957 -12.809 1.00 97.94 194 TYR A C 1
ATOM 1589 O O . TYR A 1 194 ? 7.663 2.340 -11.658 1.00 97.94 194 TYR A O 1
ATOM 1597 N N . ILE A 1 195 ? 8.754 2.551 -13.605 1.00 96.94 195 ILE A N 1
ATOM 1598 C CA . ILE A 1 195 ? 9.687 3.602 -13.146 1.00 96.94 195 ILE A CA 1
ATOM 1599 C C . ILE A 1 195 ? 8.944 4.793 -12.516 1.00 96.94 195 ILE A C 1
ATOM 1601 O O . ILE A 1 195 ? 9.444 5.417 -11.579 1.00 96.94 195 ILE A O 1
ATOM 1605 N N . LYS A 1 196 ? 7.755 5.130 -13.032 1.00 97.25 196 LYS A N 1
ATOM 1606 C CA . LYS A 1 196 ? 6.928 6.226 -12.510 1.00 97.25 196 LYS A CA 1
ATOM 1607 C C . LYS A 1 196 ? 6.198 5.861 -11.212 1.00 97.25 196 LYS A C 1
ATOM 1609 O O . LYS A 1 196 ? 6.036 6.730 -10.359 1.00 97.25 196 LYS A O 1
ATOM 1614 N N . ALA A 1 197 ? 5.704 4.630 -11.095 1.00 95.00 197 ALA A N 1
ATOM 1615 C CA . ALA A 1 197 ? 4.897 4.175 -9.962 1.00 95.00 197 ALA A CA 1
ATOM 1616 C C . ALA A 1 197 ? 5.736 3.652 -8.782 1.00 95.00 197 ALA A C 1
ATOM 1618 O O . ALA A 1 197 ? 5.278 3.704 -7.640 1.00 95.00 197 ALA A O 1
ATOM 1619 N N . SER A 1 198 ? 6.945 3.162 -9.061 1.00 94.06 198 SER A N 1
ATOM 1620 C CA . SER A 1 198 ? 7.882 2.602 -8.089 1.00 94.06 198 SER A CA 1
ATOM 1621 C C . SER A 1 198 ? 8.317 3.641 -7.052 1.00 94.06 198 SER A C 1
ATOM 1623 O O . SER A 1 198 ? 8.725 4.762 -7.382 1.00 94.06 198 SER A O 1
ATOM 1625 N N . LYS A 1 199 ? 8.242 3.253 -5.774 1.00 92.50 199 LYS A N 1
ATOM 1626 C CA . LYS A 1 199 ? 8.685 4.090 -4.648 1.00 92.50 199 LYS A CA 1
ATOM 1627 C C . LYS A 1 199 ? 10.127 3.789 -4.263 1.00 92.50 199 LYS A C 1
ATOM 1629 O O . LYS A 1 199 ? 10.873 4.726 -3.984 1.00 92.50 199 LYS A O 1
ATOM 1634 N N . LEU A 1 200 ? 10.504 2.508 -4.249 1.00 91.88 200 LEU A N 1
ATOM 1635 C CA . LEU A 1 200 ? 11.839 2.066 -3.837 1.00 91.88 200 LEU A CA 1
ATOM 1636 C C . LEU A 1 200 ? 12.867 2.201 -4.962 1.00 91.88 200 LEU A C 1
ATOM 1638 O O . LEU A 1 200 ? 14.047 2.391 -4.683 1.00 91.88 200 LEU A O 1
ATOM 1642 N N . LYS A 1 201 ? 12.417 2.175 -6.224 1.00 93.38 201 LYS A N 1
ATOM 1643 C CA . LYS A 1 201 ? 13.262 2.243 -7.426 1.00 93.38 201 LYS A CA 1
ATOM 1644 C C . LYS A 1 201 ? 14.294 1.113 -7.499 1.00 93.38 201 LYS A C 1
ATOM 1646 O O . LYS A 1 201 ? 15.320 1.286 -8.150 1.00 93.38 201 LYS A O 1
ATOM 1651 N N . THR A 1 202 ? 14.006 -0.030 -6.874 1.00 95.56 202 THR A N 1
ATOM 1652 C CA . THR A 1 202 ? 14.925 -1.171 -6.750 1.00 95.56 202 THR A CA 1
ATOM 1653 C C . THR A 1 202 ? 15.400 -1.682 -8.110 1.00 95.56 202 THR A C 1
ATOM 1655 O O . THR A 1 202 ? 16.592 -1.895 -8.288 1.00 95.56 202 THR A O 1
ATOM 1658 N N . HIS A 1 203 ? 14.501 -1.783 -9.095 1.00 96.88 203 HIS A N 1
ATOM 1659 C CA . HIS A 1 203 ? 14.812 -2.244 -10.456 1.00 96.88 203 HIS A CA 1
ATOM 1660 C C . HIS A 1 203 ? 14.861 -1.097 -11.468 1.00 96.88 203 HIS A C 1
ATOM 1662 O O . HIS A 1 203 ? 14.628 -1.291 -12.656 1.00 96.88 203 HIS A O 1
ATOM 1668 N N . LYS A 1 204 ? 15.097 0.146 -11.029 1.00 96.62 204 LYS A N 1
ATOM 1669 C CA . LYS A 1 204 ? 15.037 1.299 -11.938 1.00 96.62 204 LYS A CA 1
ATOM 1670 C C . LYS A 1 204 ? 16.091 1.226 -13.042 1.00 96.62 204 LYS A C 1
ATOM 1672 O O . LYS A 1 204 ? 15.762 1.527 -14.185 1.00 96.62 204 LYS A O 1
ATOM 1677 N N . ASP A 1 205 ? 17.327 0.886 -12.700 1.00 95.81 205 ASP A N 1
ATOM 1678 C CA . ASP A 1 205 ? 18.420 0.862 -13.675 1.00 95.81 205 ASP A CA 1
ATOM 1679 C C . ASP A 1 205 ? 18.260 -0.326 -14.634 1.00 95.81 205 ASP A C 1
ATOM 1681 O O . ASP A 1 205 ? 18.339 -0.139 -15.845 1.00 95.81 205 ASP A O 1
ATOM 1685 N N . GLU A 1 206 ? 17.863 -1.488 -14.108 1.00 97.44 206 GLU A N 1
ATOM 1686 C CA . GLU A 1 206 ? 17.477 -2.670 -14.891 1.00 97.44 206 GLU A CA 1
ATOM 1687 C C . GLU A 1 206 ? 16.318 -2.359 -15.859 1.00 97.44 206 GLU A C 1
ATOM 1689 O O . GLU A 1 206 ? 16.386 -2.666 -17.044 1.00 97.44 206 GLU A O 1
ATOM 1694 N N . ALA A 1 207 ? 15.279 -1.648 -15.407 1.00 97.56 207 ALA A N 1
ATOM 1695 C CA . ALA A 1 207 ? 14.180 -1.207 -16.268 1.00 97.56 207 ALA A CA 1
ATOM 1696 C C . ALA A 1 207 ? 14.649 -0.279 -17.401 1.00 97.56 207 ALA A C 1
ATOM 1698 O O . ALA A 1 207 ? 14.108 -0.329 -18.504 1.00 97.56 207 ALA A O 1
ATOM 1699 N N . ILE A 1 208 ? 15.614 0.608 -17.127 1.00 96.50 208 ILE A N 1
ATOM 1700 C CA . ILE A 1 208 ? 16.167 1.528 -18.130 1.00 96.50 208 ILE A CA 1
ATOM 1701 C C . ILE A 1 208 ? 16.977 0.750 -19.165 1.00 96.50 208 ILE A C 1
ATOM 1703 O O . ILE A 1 208 ? 16.830 1.024 -20.352 1.00 96.50 208 ILE A O 1
ATOM 1707 N N . GLU A 1 209 ? 17.779 -0.219 -18.732 1.00 96.94 209 GLU A N 1
ATOM 1708 C CA . GLU A 1 209 ? 18.536 -1.104 -19.618 1.00 96.94 209 GLU A CA 1
ATOM 1709 C C . GLU A 1 209 ? 17.610 -1.941 -20.509 1.00 96.94 209 GLU A C 1
ATOM 1711 O O . GLU A 1 209 ? 17.803 -1.997 -21.720 1.00 96.94 209 GLU A O 1
ATOM 1716 N N . ILE A 1 210 ? 16.534 -2.510 -19.957 1.00 97.56 210 ILE A N 1
ATOM 1717 C CA . ILE A 1 210 ? 15.564 -3.259 -20.768 1.00 97.56 210 ILE A CA 1
ATOM 1718 C C . ILE A 1 210 ? 14.856 -2.342 -21.774 1.00 97.56 210 ILE A C 1
ATOM 1720 O O . ILE A 1 210 ? 14.701 -2.714 -22.934 1.00 97.56 210 ILE A O 1
ATOM 1724 N N . ILE A 1 211 ? 14.451 -1.128 -21.374 1.00 97.19 211 ILE A N 1
ATOM 1725 C CA . ILE A 1 211 ? 13.875 -0.144 -22.311 1.00 97.19 211 ILE A CA 1
ATOM 1726 C C . ILE A 1 211 ? 14.854 0.164 -23.447 1.00 97.19 211 ILE A C 1
ATOM 1728 O O . ILE A 1 211 ? 14.435 0.262 -24.598 1.00 97.19 211 ILE A O 1
ATOM 1732 N N . GLU A 1 212 ? 16.132 0.341 -23.120 1.00 96.75 212 GLU A N 1
ATOM 1733 C CA . GLU A 1 212 ? 17.190 0.618 -24.086 1.00 96.75 212 GLU A CA 1
ATOM 1734 C C . GLU A 1 212 ? 17.322 -0.518 -25.109 1.00 96.75 212 GLU A C 1
ATOM 1736 O O . GLU A 1 212 ? 17.307 -0.259 -26.313 1.00 96.75 212 GLU A O 1
ATOM 1741 N N . ASN A 1 213 ? 17.357 -1.765 -24.635 1.00 97.00 213 ASN A N 1
ATOM 1742 C CA . ASN A 1 213 ? 17.442 -2.950 -25.486 1.00 97.00 213 ASN A CA 1
ATOM 1743 C C . ASN A 1 213 ? 16.197 -3.106 -26.371 1.00 97.00 213 ASN A C 1
ATOM 1745 O O . ASN A 1 213 ? 16.333 -3.316 -27.570 1.00 97.00 213 ASN A O 1
ATOM 1749 N N . LEU A 1 214 ? 14.989 -2.916 -25.826 1.00 97.00 214 LEU A N 1
ATOM 1750 C CA . LEU A 1 214 ? 13.741 -2.999 -26.599 1.00 97.00 214 LEU A CA 1
ATOM 1751 C C . LEU A 1 214 ? 13.651 -1.922 -27.693 1.00 97.00 214 LEU A C 1
ATOM 1753 O O . LEU A 1 214 ? 13.159 -2.190 -28.789 1.00 97.00 214 LEU A O 1
ATOM 1757 N N . LEU A 1 215 ? 14.111 -0.696 -27.414 1.00 96.94 215 LEU A N 1
ATOM 1758 C CA . LEU A 1 215 ? 14.177 0.363 -28.427 1.00 96.94 215 LEU A CA 1
ATOM 1759 C C . LEU A 1 215 ? 15.160 -0.006 -29.544 1.00 96.94 215 LEU A C 1
ATOM 1761 O O . LEU A 1 215 ? 14.863 0.194 -30.722 1.00 96.94 215 LEU A O 1
ATOM 1765 N N . TRP A 1 216 ? 16.317 -0.557 -29.175 1.00 97.75 216 TRP A N 1
ATOM 1766 C CA . TRP A 1 216 ? 17.326 -0.990 -30.133 1.00 97.75 216 TRP A CA 1
ATOM 1767 C C . TRP A 1 216 ? 16.857 -2.171 -30.996 1.00 97.75 216 TRP A C 1
ATOM 1769 O O . TRP A 1 216 ? 17.027 -2.140 -32.216 1.00 97.75 216 TRP A O 1
ATOM 1779 N N . GLU A 1 217 ? 16.224 -3.178 -30.390 1.00 97.62 217 GLU A N 1
ATOM 1780 C CA . GLU A 1 217 ? 15.617 -4.316 -31.091 1.00 97.62 217 GLU A CA 1
ATOM 1781 C C . GLU A 1 217 ? 14.567 -3.838 -32.101 1.00 97.62 217 GLU A C 1
ATOM 1783 O O . GLU A 1 217 ? 14.652 -4.184 -33.276 1.00 97.62 217 GLU A O 1
ATOM 1788 N N . SER A 1 218 ? 13.663 -2.940 -31.695 1.00 96.88 218 SER A N 1
ATOM 1789 C CA . SER A 1 218 ? 12.659 -2.351 -32.593 1.00 96.88 218 SER A CA 1
ATOM 1790 C C . SER A 1 218 ? 13.289 -1.628 -33.793 1.00 96.88 218 SER A C 1
ATOM 1792 O O . SER A 1 218 ? 12.822 -1.768 -34.928 1.00 96.88 218 SER A O 1
ATOM 1794 N N . ALA A 1 219 ? 14.368 -0.869 -33.573 1.00 97.12 219 ALA A N 1
ATOM 1795 C CA . ALA A 1 219 ? 15.087 -0.199 -34.654 1.00 97.12 219 ALA A CA 1
ATOM 1796 C C . ALA A 1 219 ? 15.797 -1.202 -35.582 1.00 97.12 219 ALA A C 1
ATOM 1798 O O . ALA A 1 219 ? 15.827 -1.015 -36.800 1.00 97.12 219 ALA A O 1
ATOM 1799 N N . CYS A 1 220 ? 16.331 -2.294 -35.028 1.00 96.88 220 CYS A N 1
ATOM 1800 C CA . CYS A 1 220 ? 16.917 -3.389 -35.797 1.00 96.88 220 CYS A CA 1
ATOM 1801 C C . CYS A 1 220 ? 15.899 -4.142 -36.648 1.00 96.88 220 CYS A C 1
ATOM 1803 O O . CYS A 1 220 ? 16.209 -4.436 -37.802 1.00 96.88 220 CYS A O 1
ATOM 1805 N N . ASP A 1 221 ? 14.714 -4.414 -36.110 1.00 97.31 221 ASP A N 1
ATOM 1806 C CA . ASP A 1 221 ? 13.650 -5.136 -36.806 1.00 97.31 221 ASP A CA 1
ATOM 1807 C C . ASP A 1 221 ? 13.071 -4.315 -37.965 1.00 97.31 221 ASP A C 1
ATOM 1809 O O . ASP A 1 221 ? 12.830 -4.846 -39.050 1.00 97.31 221 ASP A O 1
ATOM 1813 N N . SER A 1 222 ? 12.901 -3.003 -37.769 1.00 97.00 222 SER A N 1
ATOM 1814 C CA . SER A 1 222 ? 12.509 -2.079 -38.843 1.00 97.00 222 SER A CA 1
ATOM 1815 C C . SER A 1 222 ? 13.632 -1.871 -39.865 1.00 97.00 222 SER A C 1
ATOM 1817 O O . SER A 1 222 ? 13.375 -1.710 -41.060 1.00 97.00 222 SER A O 1
ATOM 1819 N N . ASN A 1 223 ? 14.887 -1.888 -39.398 1.00 95.56 223 ASN A N 1
ATOM 1820 C CA . ASN A 1 223 ? 16.099 -1.685 -40.191 1.00 95.56 223 ASN A CA 1
ATOM 1821 C C . ASN A 1 223 ? 16.035 -0.429 -41.082 1.00 95.56 223 ASN A C 1
ATOM 1823 O O . ASN A 1 223 ? 16.531 -0.431 -42.210 1.00 95.56 223 ASN A O 1
ATOM 1827 N N . SER A 1 224 ? 15.423 0.648 -40.589 1.00 95.75 224 SER A N 1
ATOM 1828 C CA . SER A 1 224 ? 15.283 1.906 -41.322 1.00 95.75 224 SER A CA 1
ATOM 1829 C C . SER A 1 224 ? 16.083 3.027 -40.665 1.00 95.75 224 SER A C 1
ATOM 1831 O O . SER A 1 224 ? 16.223 3.077 -39.444 1.00 95.75 224 SER A O 1
ATOM 1833 N N . ILE A 1 225 ? 16.594 3.951 -41.487 1.00 92.56 225 ILE A N 1
ATOM 1834 C CA . ILE A 1 225 ? 17.341 5.129 -41.021 1.00 92.56 225 ILE A CA 1
ATOM 1835 C C . ILE A 1 225 ? 16.541 5.903 -39.961 1.00 92.56 225 ILE A C 1
ATOM 1837 O O . ILE A 1 225 ? 17.083 6.200 -38.902 1.00 92.56 225 ILE A O 1
ATOM 1841 N N . GLY A 1 226 ? 15.248 6.150 -40.204 1.00 92.94 226 GLY A N 1
ATOM 1842 C CA . GLY A 1 226 ? 14.401 6.926 -39.293 1.00 92.94 226 GLY A CA 1
ATOM 1843 C C . GLY A 1 226 ? 14.231 6.295 -37.906 1.00 92.94 226 GLY A C 1
ATOM 1844 O O . GLY A 1 226 ? 14.242 7.011 -36.909 1.00 92.94 226 GLY A O 1
ATOM 1845 N N . GLU A 1 227 ? 14.137 4.965 -37.808 1.00 96.56 227 GLU A N 1
ATOM 1846 C CA . GLU A 1 227 ? 14.048 4.293 -36.501 1.00 96.56 227 GLU A CA 1
ATOM 1847 C C . GLU A 1 227 ? 15.386 4.307 -35.750 1.00 96.56 227 GLU A C 1
ATOM 1849 O O . GLU A 1 227 ? 15.408 4.465 -34.530 1.00 96.56 227 GLU A O 1
ATOM 1854 N N . TYR A 1 228 ? 16.521 4.209 -36.455 1.00 95.75 228 TYR A N 1
ATOM 1855 C CA . TYR A 1 228 ? 17.834 4.396 -35.827 1.00 95.75 228 TYR A CA 1
ATOM 1856 C C . TYR A 1 228 ? 18.034 5.833 -35.332 1.00 95.75 228 TYR A C 1
ATOM 1858 O O . TYR A 1 228 ? 18.571 6.036 -34.243 1.00 95.75 228 TYR A O 1
ATOM 1866 N N . GLU A 1 229 ? 17.578 6.830 -36.090 1.00 93.38 229 GLU A N 1
ATOM 1867 C CA . GLU A 1 229 ? 17.596 8.237 -35.675 1.00 93.38 229 GLU A CA 1
ATOM 1868 C C . GLU A 1 229 ? 16.731 8.468 -34.427 1.00 93.38 229 GLU A C 1
ATOM 1870 O O . GLU A 1 229 ? 17.181 9.097 -33.463 1.00 93.38 229 GLU A O 1
ATOM 1875 N N . GLU A 1 230 ? 15.513 7.918 -34.400 1.00 94.69 230 GLU A N 1
ATOM 1876 C CA . GLU A 1 230 ? 14.622 8.030 -33.242 1.00 94.69 230 GLU A CA 1
ATOM 1877 C C . GLU A 1 230 ? 15.189 7.296 -32.019 1.00 94.69 230 GLU A C 1
ATOM 1879 O O . GLU A 1 230 ? 15.136 7.831 -30.906 1.00 94.69 230 GLU A O 1
ATOM 1884 N N . TYR A 1 231 ? 15.813 6.126 -32.201 1.00 95.62 231 TYR A N 1
ATOM 1885 C CA . TYR A 1 231 ? 16.547 5.437 -31.137 1.00 95.62 231 TYR A CA 1
ATOM 1886 C C . TYR A 1 231 ? 17.624 6.344 -30.533 1.00 95.62 231 TYR A C 1
ATOM 1888 O O . TYR A 1 231 ? 17.637 6.559 -29.325 1.00 95.62 231 TYR A O 1
ATOM 1896 N N . ILE A 1 232 ? 18.483 6.957 -31.349 1.00 93.38 232 ILE A N 1
ATOM 1897 C CA . ILE A 1 232 ? 19.574 7.825 -30.869 1.00 93.38 232 ILE A CA 1
ATOM 1898 C C . ILE A 1 232 ? 19.045 9.042 -30.110 1.00 93.38 232 ILE A C 1
ATOM 1900 O O . ILE A 1 232 ? 19.645 9.484 -29.126 1.00 93.38 232 ILE A O 1
ATOM 1904 N N . LYS A 1 233 ? 17.912 9.583 -30.557 1.00 93.19 233 LYS A N 1
ATOM 1905 C CA . LYS A 1 233 ? 17.264 10.737 -29.937 1.00 93.19 233 LYS A CA 1
ATOM 1906 C C . LYS A 1 233 ? 16.592 10.397 -28.605 1.00 93.19 233 LYS A C 1
ATOM 1908 O O . LYS A 1 233 ? 16.587 11.230 -27.697 1.00 93.19 233 LYS A O 1
ATOM 1913 N N . THR A 1 234 ? 15.994 9.213 -28.493 1.00 92.50 234 THR A N 1
ATOM 1914 C CA . THR A 1 234 ? 15.197 8.801 -27.323 1.00 92.50 234 THR A CA 1
ATOM 1915 C C . THR A 1 234 ? 15.985 7.992 -26.293 1.00 92.50 234 THR A C 1
ATOM 1917 O O . THR A 1 234 ? 15.618 7.991 -25.112 1.00 92.50 234 THR A O 1
ATOM 1920 N N . SER A 1 235 ? 17.068 7.345 -26.723 1.00 92.12 235 SER A N 1
ATOM 1921 C CA . SER A 1 235 ? 17.990 6.559 -25.907 1.00 92.12 235 SER A CA 1
ATOM 1922 C C . SER A 1 235 ? 18.593 7.396 -24.781 1.00 92.12 235 SER A C 1
ATOM 1924 O O . SER A 1 235 ? 19.054 8.526 -24.971 1.00 92.12 235 SER A O 1
ATOM 1926 N N . LYS A 1 236 ? 18.608 6.818 -23.577 1.00 91.38 236 LYS A N 1
ATOM 1927 C CA . LYS A 1 236 ? 19.219 7.454 -22.400 1.00 91.38 236 LYS A CA 1
ATOM 1928 C C . LYS A 1 236 ? 20.622 6.941 -22.142 1.00 91.38 236 LYS A C 1
ATOM 1930 O O . LYS A 1 236 ? 21.473 7.728 -21.735 1.00 91.38 236 LYS A O 1
ATOM 1935 N N . LEU A 1 237 ? 20.842 5.640 -22.332 1.00 90.94 237 LEU A N 1
ATOM 1936 C CA . LEU A 1 237 ? 22.127 5.005 -22.042 1.00 90.94 237 LEU A CA 1
ATOM 1937 C C . LEU A 1 237 ? 23.101 5.118 -23.207 1.00 90.94 237 LEU A C 1
ATOM 1939 O O . LEU A 1 237 ? 24.305 5.007 -22.991 1.00 90.94 237 LEU A O 1
ATOM 1943 N N . LYS A 1 238 ? 22.595 5.379 -24.417 1.00 91.62 238 LYS A N 1
ATOM 1944 C CA . LYS A 1 238 ? 23.397 5.527 -25.632 1.00 91.62 238 LYS A CA 1
ATOM 1945 C C . LYS A 1 238 ? 24.234 4.281 -25.953 1.00 91.62 238 LYS A C 1
ATOM 1947 O O . LYS A 1 238 ? 25.257 4.390 -26.625 1.00 91.62 238 LYS A O 1
ATOM 1952 N N . ALA A 1 239 ? 23.799 3.111 -25.480 1.00 93.00 239 ALA A N 1
ATOM 1953 C CA . ALA A 1 239 ? 24.578 1.874 -25.511 1.00 93.00 239 ALA A CA 1
ATOM 1954 C C . ALA A 1 239 ? 24.892 1.404 -26.942 1.00 93.00 239 ALA A C 1
ATOM 1956 O O . ALA A 1 239 ? 25.975 0.877 -27.186 1.00 93.00 239 ALA A O 1
ATOM 1957 N N . HIS A 1 240 ? 23.986 1.657 -27.894 1.00 95.00 240 HIS A N 1
ATOM 1958 C CA . HIS A 1 240 ? 24.128 1.251 -29.294 1.00 95.00 240 HIS A CA 1
ATOM 1959 C C . HIS A 1 240 ? 24.284 2.431 -30.265 1.00 95.00 240 HIS A C 1
ATOM 1961 O O . HIS A 1 240 ? 24.036 2.260 -31.456 1.00 95.00 240 HIS A O 1
ATOM 1967 N N . ILE A 1 241 ? 24.700 3.628 -29.813 1.00 94.06 241 ILE A N 1
ATOM 1968 C CA . ILE A 1 241 ? 24.853 4.785 -30.724 1.00 94.06 241 ILE A CA 1
ATOM 1969 C C . ILE A 1 241 ? 25.839 4.491 -31.856 1.00 94.06 241 ILE A C 1
ATOM 1971 O O . ILE A 1 241 ? 25.503 4.726 -33.013 1.00 94.06 241 ILE A O 1
ATOM 1975 N N . ASP A 1 242 ? 27.014 3.941 -31.549 1.00 94.06 242 ASP A N 1
ATOM 1976 C CA . ASP A 1 242 ? 28.036 3.665 -32.567 1.00 94.06 242 ASP A CA 1
ATOM 1977 C C . ASP A 1 242 ? 27.547 2.646 -33.609 1.00 94.06 242 ASP A C 1
ATOM 1979 O O . ASP A 1 242 ? 27.873 2.734 -34.797 1.00 94.06 242 ASP A O 1
ATOM 1983 N N . GLU A 1 243 ? 26.759 1.658 -33.173 1.00 95.94 243 GLU A N 1
ATOM 1984 C CA . GLU A 1 243 ? 26.186 0.659 -34.071 1.00 95.94 243 GLU A CA 1
ATOM 1985 C C . GLU A 1 243 ? 25.064 1.261 -34.924 1.00 95.94 243 GLU A C 1
ATOM 1987 O O . GLU A 1 243 ? 25.060 1.067 -36.141 1.00 95.94 243 GLU A O 1
ATOM 1992 N N . ALA A 1 244 ? 24.162 2.034 -34.313 1.00 95.38 244 ALA A N 1
ATOM 1993 C CA . ALA A 1 244 ? 23.102 2.767 -34.997 1.00 95.38 244 ALA A CA 1
ATOM 1994 C C . ALA A 1 244 ? 23.679 3.697 -36.076 1.00 95.38 244 ALA A C 1
ATOM 1996 O O . ALA A 1 244 ? 23.269 3.646 -37.235 1.00 95.38 244 ALA A O 1
ATOM 1997 N N . GLU A 1 245 ? 24.700 4.479 -35.724 1.00 94.75 245 GLU A N 1
ATOM 1998 C CA . GLU A 1 245 ? 25.402 5.386 -36.628 1.00 94.75 245 GLU A CA 1
ATOM 1999 C C . GLU A 1 245 ? 26.040 4.639 -37.810 1.00 94.75 245 GLU A C 1
ATOM 2001 O O . GLU A 1 245 ? 25.917 5.060 -38.961 1.00 94.75 245 GLU A O 1
ATOM 2006 N N . ASN A 1 246 ? 26.680 3.495 -37.555 1.00 94.81 246 ASN A N 1
ATOM 2007 C CA . ASN A 1 246 ? 27.263 2.656 -38.603 1.00 94.81 246 ASN A CA 1
ATOM 2008 C C . ASN A 1 246 ? 26.188 2.074 -39.537 1.00 94.81 246 ASN A C 1
ATOM 2010 O O . ASN A 1 246 ? 26.388 2.007 -40.752 1.00 94.81 246 ASN A O 1
ATOM 2014 N N . ARG A 1 247 ? 25.029 1.678 -39.001 1.00 94.88 247 ARG A N 1
ATOM 2015 C CA . ARG A 1 247 ? 23.905 1.200 -39.819 1.00 94.88 247 ARG A CA 1
ATOM 2016 C C . ARG A 1 247 ? 23.317 2.316 -40.680 1.00 94.88 247 ARG A C 1
ATOM 2018 O O . ARG A 1 247 ? 23.143 2.093 -41.878 1.00 94.88 247 ARG A O 1
ATOM 2025 N N . ILE A 1 248 ? 23.114 3.513 -40.125 1.00 93.50 248 ILE A N 1
ATOM 2026 C CA . ILE A 1 248 ? 22.684 4.696 -40.890 1.00 93.50 248 ILE A CA 1
ATOM 2027 C C . ILE A 1 248 ? 23.693 4.993 -42.000 1.00 93.50 248 ILE A C 1
ATOM 2029 O O . ILE A 1 248 ? 23.308 5.119 -43.159 1.00 93.50 248 ILE A O 1
ATOM 2033 N N . TRP A 1 249 ? 24.990 5.037 -41.681 1.00 92.50 249 TRP A N 1
ATOM 2034 C CA . TRP A 1 249 ? 26.043 5.257 -42.670 1.00 92.50 249 TRP A CA 1
ATOM 2035 C C . TRP A 1 249 ? 25.968 4.252 -43.821 1.00 92.50 249 TRP A C 1
ATOM 2037 O O . TRP A 1 249 ? 25.900 4.654 -44.981 1.00 92.50 249 TRP A O 1
ATOM 2047 N N . LYS A 1 250 ? 25.923 2.950 -43.515 1.00 92.06 250 LYS A N 1
ATOM 2048 C CA . LYS A 1 250 ? 25.861 1.884 -44.527 1.00 92.06 250 LYS A CA 1
ATOM 2049 C C . LYS A 1 250 ? 24.654 2.013 -45.455 1.00 92.06 250 LYS A C 1
ATOM 2051 O O . LYS A 1 250 ? 24.790 1.739 -46.644 1.00 92.06 250 LYS A O 1
ATOM 2056 N N . GLN A 1 251 ? 23.497 2.420 -44.934 1.00 90.88 251 GLN A N 1
ATOM 2057 C CA . GLN A 1 251 ? 22.285 2.593 -45.738 1.00 90.88 251 GLN A CA 1
ATOM 2058 C C . GLN A 1 251 ? 22.311 3.892 -46.561 1.00 90.88 251 GLN A C 1
ATOM 2060 O O . GLN A 1 251 ? 21.934 3.894 -47.732 1.00 90.88 251 GLN A O 1
ATOM 2065 N N . SER A 1 252 ? 22.810 4.983 -45.982 1.00 87.94 252 SER A N 1
ATOM 2066 C CA . SER A 1 252 ? 22.825 6.315 -46.599 1.00 87.94 252 SER A CA 1
ATOM 2067 C C . SER A 1 252 ? 23.925 6.504 -47.642 1.00 87.94 252 SER A C 1
ATOM 2069 O O . SER A 1 252 ? 23.783 7.304 -48.564 1.00 87.94 252 SER A O 1
ATOM 2071 N N . HIS A 1 253 ? 25.030 5.771 -47.520 1.00 82.00 253 HIS A N 1
ATOM 2072 C CA . HIS A 1 253 ? 26.248 6.003 -48.291 1.00 82.00 253 HIS A CA 1
ATOM 2073 C C . HIS A 1 253 ? 26.107 5.829 -49.812 1.00 82.00 253 HIS A C 1
ATOM 2075 O O . HIS A 1 253 ? 26.961 6.299 -50.566 1.00 82.00 253 HIS A O 1
ATOM 2081 N N . PHE A 1 254 ? 25.061 5.152 -50.282 1.00 81.25 254 PHE A N 1
ATOM 2082 C CA . PHE A 1 254 ? 24.843 4.933 -51.711 1.00 81.25 254 PHE A CA 1
ATOM 2083 C C . PHE A 1 254 ? 24.264 6.156 -52.437 1.00 81.25 254 PHE A C 1
ATOM 2085 O O . PHE A 1 254 ? 24.370 6.229 -53.661 1.00 81.25 254 PHE A O 1
ATOM 2092 N N . PHE A 1 255 ? 23.700 7.130 -51.713 1.00 84.38 255 PHE A N 1
ATOM 2093 C CA . PHE A 1 255 ? 23.033 8.294 -52.299 1.00 84.38 255 PHE A CA 1
ATOM 2094 C C . PHE A 1 255 ? 23.605 9.608 -51.763 1.00 84.38 255 PHE A C 1
ATOM 2096 O O . PHE A 1 255 ? 23.928 9.733 -50.584 1.00 84.38 255 PHE A O 1
ATOM 2103 N N . TRP A 1 256 ? 23.678 10.621 -52.630 1.00 80.06 256 TRP A N 1
ATOM 2104 C CA . TRP A 1 256 ? 24.139 11.961 -52.258 1.00 80.06 256 TRP A CA 1
ATOM 2105 C C . TRP A 1 256 ? 23.324 12.584 -51.132 1.00 80.06 256 TRP A C 1
ATOM 2107 O O . TRP A 1 256 ? 23.898 13.116 -50.183 1.00 80.06 256 TRP A O 1
ATOM 2117 N N . ASP A 1 257 ? 22.002 12.457 -51.210 1.00 83.94 257 ASP A N 1
ATOM 2118 C CA . ASP A 1 257 ? 21.086 12.979 -50.196 1.00 83.94 257 ASP A CA 1
ATOM 2119 C C . ASP A 1 257 ? 21.289 12.278 -48.844 1.00 83.94 257 ASP A C 1
ATOM 2121 O O . ASP A 1 257 ? 21.218 12.912 -47.793 1.00 83.94 257 ASP A O 1
ATOM 2125 N N . GLY A 1 258 ? 21.667 10.995 -48.863 1.00 83.62 258 GLY A N 1
ATOM 2126 C CA . GLY A 1 258 ? 21.995 10.235 -47.658 1.00 83.62 258 GLY A CA 1
ATOM 2127 C C . GLY A 1 258 ? 23.192 10.806 -46.890 1.00 83.62 258 GLY A C 1
ATOM 2128 O O . GLY A 1 258 ? 23.194 10.779 -45.660 1.00 83.62 258 GLY A O 1
ATOM 2129 N N . TYR A 1 259 ? 24.185 11.384 -47.575 1.00 85.69 259 TYR A N 1
ATOM 2130 C CA . TYR A 1 259 ? 25.310 12.048 -46.907 1.00 85.69 259 TYR A CA 1
ATOM 2131 C C . TYR A 1 259 ? 24.896 13.304 -46.156 1.00 85.69 259 TYR A C 1
ATOM 2133 O O . TYR A 1 259 ? 25.379 13.540 -45.050 1.00 85.69 259 TYR A O 1
ATOM 2141 N N . TYR A 1 260 ? 24.026 14.113 -46.759 1.00 86.38 260 TYR A N 1
ATOM 2142 C CA . TYR A 1 260 ? 23.533 15.328 -46.121 1.00 86.38 260 TYR A CA 1
ATOM 2143 C C . TYR A 1 260 ? 22.667 14.992 -44.910 1.00 86.38 260 TYR A C 1
ATOM 2145 O O . TYR A 1 260 ? 22.887 15.576 -43.854 1.00 86.38 260 TYR A O 1
ATOM 2153 N N . ASN A 1 261 ? 21.788 13.992 -45.026 1.00 85.00 261 ASN A N 1
ATOM 2154 C CA . ASN A 1 261 ? 20.989 13.509 -43.899 1.00 85.00 261 ASN A CA 1
ATOM 2155 C C . ASN A 1 261 ? 21.878 12.998 -42.757 1.00 85.00 261 ASN A C 1
ATOM 2157 O O . ASN A 1 261 ? 21.694 13.384 -41.608 1.00 85.00 261 ASN A O 1
ATOM 2161 N N . TYR A 1 262 ? 22.907 12.200 -43.066 1.00 89.00 262 TYR A N 1
ATOM 2162 C CA . TYR A 1 262 ? 23.838 11.726 -42.042 1.00 89.00 262 TYR A CA 1
ATOM 2163 C C . TYR A 1 262 ? 24.575 12.882 -41.342 1.00 89.00 262 TYR A C 1
ATOM 2165 O O . TYR A 1 262 ? 24.710 12.857 -40.124 1.00 89.00 262 TYR A O 1
ATOM 2173 N N . LEU A 1 263 ? 25.047 13.899 -42.076 1.00 89.75 263 LEU A N 1
ATOM 2174 C CA . LEU A 1 263 ? 25.727 15.053 -41.471 1.00 89.75 263 LEU A CA 1
ATOM 2175 C C . LEU A 1 263 ? 24.793 15.914 -40.608 1.00 89.75 263 LEU A C 1
ATOM 2177 O O . LEU A 1 263 ? 25.268 16.538 -39.661 1.00 89.75 263 LEU A O 1
ATOM 2181 N N . ASP A 1 264 ? 23.500 15.954 -40.931 1.00 88.19 264 ASP A N 1
ATOM 2182 C CA . ASP A 1 264 ? 22.493 16.671 -40.142 1.00 88.19 264 ASP A CA 1
ATOM 2183 C C . ASP A 1 264 ? 22.267 15.989 -38.785 1.00 88.19 264 ASP A C 1
ATOM 2185 O O . ASP A 1 264 ? 22.252 16.639 -37.739 1.00 88.19 264 ASP A O 1
ATOM 2189 N N . VAL A 1 265 ? 22.201 14.655 -38.784 1.00 85.44 265 VAL A N 1
ATOM 2190 C CA . VAL A 1 265 ? 22.050 13.853 -37.561 1.00 85.44 265 VAL A CA 1
ATOM 2191 C C . VAL A 1 265 ? 23.361 13.771 -36.768 1.00 85.44 265 VAL A C 1
ATOM 2193 O O . VAL A 1 265 ? 23.352 13.839 -35.537 1.00 85.44 265 VAL A O 1
ATOM 2196 N N . PHE A 1 266 ? 24.502 13.663 -37.456 1.00 90.25 266 PHE A N 1
ATOM 2197 C CA . PHE A 1 266 ? 25.828 13.472 -36.864 1.00 90.25 266 PHE A CA 1
ATOM 2198 C C . PHE A 1 266 ? 26.854 14.482 -37.398 1.00 90.25 266 PHE A C 1
ATOM 2200 O O . PHE A 1 266 ? 27.785 14.114 -38.124 1.00 90.25 266 PHE A O 1
ATOM 2207 N N . PRO A 1 267 ? 26.782 15.757 -36.978 1.00 91.00 267 PRO A N 1
ATOM 2208 C CA . PRO A 1 267 ? 27.720 16.784 -37.440 1.00 91.00 267 PRO A CA 1
ATOM 2209 C C . PRO A 1 267 ? 29.170 16.511 -37.013 1.00 91.00 267 PRO A C 1
ATOM 2211 O O . PRO A 1 267 ? 30.107 17.022 -37.620 1.00 91.00 267 PRO A O 1
ATOM 2214 N N . MET A 1 268 ? 29.355 15.696 -35.971 1.00 90.56 268 MET A N 1
ATOM 2215 C CA . MET A 1 268 ? 30.651 15.243 -35.452 1.00 90.56 268 MET A CA 1
ATOM 2216 C C . MET A 1 268 ? 30.775 13.710 -35.499 1.00 90.56 268 MET A C 1
ATOM 2218 O O . MET A 1 268 ? 31.520 13.124 -34.717 1.00 90.56 268 MET A O 1
ATOM 2222 N N . GLY A 1 269 ? 30.007 13.061 -36.378 1.00 90.31 269 GLY A N 1
ATOM 2223 C CA . GLY A 1 269 ? 29.990 11.612 -36.529 1.00 90.31 269 GLY A CA 1
ATOM 2224 C C . GLY A 1 269 ? 31.313 11.020 -37.010 1.00 90.31 269 GLY A C 1
ATOM 2225 O O . GLY A 1 269 ? 32.153 11.682 -37.631 1.00 90.31 269 GLY A O 1
ATOM 2226 N N . LYS A 1 270 ? 31.475 9.719 -36.781 1.00 92.50 270 LYS A N 1
ATOM 2227 C CA . LYS A 1 270 ? 32.649 8.925 -37.159 1.00 92.50 270 LYS A CA 1
ATOM 2228 C C . LYS A 1 270 ? 32.984 9.027 -38.651 1.00 92.50 270 LYS A C 1
ATOM 2230 O O . LYS A 1 270 ? 34.156 8.955 -39.024 1.00 92.50 270 LYS A O 1
ATOM 2235 N N . TYR A 1 271 ? 31.978 9.209 -39.507 1.00 91.88 271 TYR A N 1
ATOM 2236 C CA . TYR A 1 271 ? 32.131 9.201 -40.965 1.00 91.88 271 TYR A CA 1
ATOM 2237 C C . TYR A 1 271 ? 32.205 10.601 -41.599 1.00 91.88 271 TYR A C 1
ATOM 2239 O O . TYR A 1 271 ? 32.404 10.705 -42.810 1.00 91.88 271 TYR A O 1
ATOM 2247 N N . VAL A 1 272 ? 32.142 11.685 -40.813 1.00 91.81 272 VAL A N 1
ATOM 2248 C CA . VAL A 1 272 ? 32.163 13.078 -41.315 1.00 91.81 272 VAL A CA 1
ATOM 2249 C C . VAL A 1 272 ? 33.369 13.352 -42.225 1.00 91.81 272 VAL A C 1
ATOM 2251 O O . VAL A 1 272 ? 33.221 13.875 -43.331 1.00 91.81 272 VAL A O 1
ATOM 2254 N N . ASN A 1 273 ? 34.569 12.922 -41.820 1.00 90.62 273 ASN A N 1
ATOM 2255 C CA . ASN A 1 273 ? 35.786 13.105 -42.619 1.00 90.62 273 ASN A CA 1
ATOM 2256 C C . ASN A 1 273 ? 35.726 12.362 -43.964 1.00 90.62 273 ASN A C 1
ATOM 2258 O O . ASN A 1 273 ? 36.165 12.892 -44.986 1.00 90.62 273 ASN A O 1
ATOM 2262 N N . GLN A 1 274 ? 35.147 11.157 -43.987 1.00 87.88 274 GLN A N 1
ATOM 2263 C CA . GLN A 1 274 ? 34.996 10.378 -45.219 1.00 87.88 274 GLN A CA 1
ATOM 2264 C C . GLN A 1 274 ? 34.024 11.062 -46.190 1.00 87.88 274 GLN A C 1
ATOM 2266 O O . GLN A 1 274 ? 34.271 11.093 -47.398 1.00 87.88 274 GLN A O 1
ATOM 2271 N N . ILE A 1 275 ? 32.955 11.670 -45.668 1.00 88.56 275 ILE A N 1
ATOM 2272 C CA . ILE A 1 275 ? 31.984 12.435 -46.461 1.00 88.56 275 ILE A CA 1
ATOM 2273 C C . ILE A 1 275 ? 32.635 13.678 -47.070 1.00 88.56 275 ILE A C 1
ATOM 2275 O O . ILE A 1 275 ? 32.480 13.931 -48.268 1.00 88.56 275 ILE A O 1
ATOM 2279 N N . HIS A 1 276 ? 33.408 14.437 -46.286 1.00 88.38 276 HIS A N 1
ATOM 2280 C CA . HIS A 1 276 ? 34.113 15.617 -46.792 1.00 88.38 276 HIS A CA 1
ATOM 2281 C C . HIS A 1 276 ? 35.115 15.269 -47.899 1.00 88.38 276 HIS A C 1
ATOM 2283 O O . HIS A 1 276 ? 35.137 15.948 -48.929 1.00 88.38 276 HIS A O 1
ATOM 2289 N N . LEU A 1 277 ? 35.886 14.188 -47.739 1.00 87.06 277 LEU A N 1
ATOM 2290 C CA . LEU A 1 277 ? 36.807 13.710 -48.774 1.00 87.06 277 LEU A CA 1
ATOM 2291 C C . LEU A 1 277 ? 36.071 13.324 -50.062 1.00 87.06 277 LEU A C 1
ATOM 2293 O O . LEU A 1 277 ? 36.488 13.730 -51.148 1.00 87.06 277 LEU A O 1
ATOM 2297 N N . ARG A 1 278 ? 34.942 12.609 -49.963 1.00 84.06 278 ARG A N 1
ATOM 2298 C CA . ARG A 1 278 ? 34.115 12.277 -51.134 1.00 84.06 278 ARG A CA 1
ATOM 2299 C C . ARG A 1 278 ? 33.574 13.515 -51.832 1.00 84.06 278 ARG A C 1
ATOM 2301 O O . ARG A 1 278 ? 33.663 13.605 -53.053 1.00 84.06 278 ARG A O 1
ATOM 2308 N N . LYS A 1 279 ? 33.075 14.495 -51.076 1.00 85.94 279 LYS A N 1
ATOM 2309 C CA . LYS A 1 279 ? 32.582 15.762 -51.631 1.00 85.94 279 LYS A CA 1
ATOM 2310 C C . LYS A 1 279 ? 33.666 16.495 -52.427 1.00 85.94 279 LYS A C 1
ATOM 2312 O O . LYS A 1 279 ? 33.390 16.972 -53.524 1.00 85.94 279 LYS A O 1
ATOM 2317 N N . ILE A 1 280 ? 34.894 16.545 -51.905 1.00 87.31 280 ILE A N 1
ATOM 2318 C CA . ILE A 1 280 ? 36.047 17.137 -52.600 1.00 87.31 280 ILE A CA 1
ATOM 2319 C C . ILE A 1 280 ? 36.374 16.347 -53.872 1.00 87.31 280 ILE A C 1
ATOM 2321 O O . ILE A 1 280 ? 36.515 16.947 -54.936 1.00 87.31 280 ILE A O 1
ATOM 2325 N N . LEU A 1 281 ? 36.445 15.014 -53.789 1.00 83.50 281 LEU A N 1
ATOM 2326 C CA . LEU A 1 281 ? 36.725 14.158 -54.945 1.00 83.50 281 LEU A CA 1
ATOM 2327 C C . LEU A 1 281 ? 35.703 14.371 -56.064 1.00 83.50 281 LEU A C 1
ATOM 2329 O O . LEU A 1 281 ? 36.094 14.606 -57.204 1.00 83.50 281 LEU A O 1
ATOM 2333 N N . ILE A 1 282 ? 34.407 14.368 -55.752 1.00 82.00 282 ILE A N 1
ATOM 2334 C CA . ILE A 1 282 ? 33.370 14.590 -56.764 1.00 82.00 282 ILE A CA 1
ATOM 2335 C C . ILE A 1 282 ? 33.358 16.024 -57.296 1.00 82.00 282 ILE A C 1
ATOM 2337 O O . ILE A 1 282 ? 33.068 16.208 -58.472 1.00 82.00 282 ILE A O 1
ATOM 2341 N N . ALA A 1 283 ? 33.707 17.035 -56.500 1.00 84.88 283 ALA A N 1
ATOM 2342 C CA . ALA A 1 283 ? 33.851 18.391 -57.024 1.00 84.88 283 ALA A CA 1
ATOM 2343 C C . ALA A 1 283 ? 35.028 18.493 -58.011 1.00 84.88 283 ALA A C 1
ATOM 2345 O O . ALA A 1 283 ? 34.920 19.146 -59.043 1.00 84.88 283 ALA A O 1
ATOM 2346 N N . ILE A 1 284 ? 36.147 17.825 -57.719 1.00 86.38 284 ILE A N 1
ATOM 2347 C CA . ILE A 1 284 ? 37.383 17.935 -58.500 1.00 86.38 284 ILE A CA 1
ATOM 2348 C C . ILE A 1 284 ? 37.350 17.073 -59.774 1.00 86.38 284 ILE A C 1
ATOM 2350 O O . ILE A 1 284 ? 37.837 17.521 -60.813 1.00 86.38 284 ILE A O 1
ATOM 2354 N N . ILE A 1 285 ? 36.774 15.864 -59.738 1.00 83.81 285 ILE A N 1
ATOM 2355 C CA . ILE A 1 285 ? 36.797 14.913 -60.868 1.00 83.81 285 ILE A CA 1
ATOM 2356 C C . ILE A 1 285 ? 36.252 15.520 -62.181 1.00 83.81 285 ILE A C 1
ATOM 2358 O O . ILE A 1 285 ? 36.952 15.424 -63.190 1.00 83.81 285 ILE A O 1
ATOM 2362 N N . PRO A 1 286 ? 35.083 16.193 -62.222 1.00 86.31 286 PRO A N 1
ATOM 2363 C CA . PRO A 1 286 ? 34.577 16.826 -63.439 1.00 86.31 286 PRO A CA 1
ATOM 2364 C C . PRO A 1 286 ? 35.497 17.927 -63.965 1.00 86.31 286 PRO A C 1
ATOM 2366 O O . PRO A 1 286 ? 35.658 18.053 -65.174 1.00 86.31 286 PRO A O 1
ATOM 2369 N N . HIS A 1 287 ? 36.136 18.701 -63.082 1.00 84.19 287 HIS A N 1
ATOM 2370 C CA . HIS A 1 287 ? 37.095 19.727 -63.494 1.00 84.19 287 HIS A CA 1
ATOM 2371 C C . HIS A 1 287 ? 38.356 19.112 -64.099 1.00 84.19 287 HIS A C 1
ATOM 2373 O O . HIS A 1 287 ? 38.817 19.590 -65.133 1.00 84.19 287 HIS A O 1
ATOM 2379 N N . ILE A 1 288 ? 38.874 18.028 -63.514 1.00 83.31 288 ILE A N 1
ATOM 2380 C CA . ILE A 1 288 ? 39.994 17.273 -64.091 1.00 83.31 288 ILE A CA 1
ATOM 2381 C C . ILE A 1 288 ? 39.595 16.699 -65.458 1.00 83.31 288 ILE A C 1
ATOM 2383 O O . ILE A 1 288 ? 40.345 16.834 -66.424 1.00 83.31 288 ILE A O 1
ATOM 2387 N N . LEU A 1 289 ? 38.400 16.115 -65.583 1.00 81.56 289 LEU A N 1
ATOM 2388 C CA . LEU A 1 289 ? 37.896 15.573 -66.849 1.00 81.56 289 LEU A CA 1
ATOM 2389 C C . LEU A 1 289 ? 37.703 16.662 -67.918 1.00 81.56 289 LEU A C 1
ATOM 2391 O O . LEU A 1 289 ? 38.124 16.491 -69.055 1.00 81.56 289 LEU A O 1
ATOM 2395 N N . LEU A 1 290 ? 37.126 17.813 -67.573 1.00 82.31 290 LEU A N 1
ATOM 2396 C CA . LEU A 1 290 ? 36.934 18.918 -68.518 1.00 82.31 290 LEU A CA 1
ATOM 2397 C C . LEU A 1 290 ? 38.255 19.556 -68.943 1.00 82.31 290 LEU A C 1
ATOM 2399 O O . LEU A 1 290 ? 38.439 19.857 -70.119 1.00 82.31 290 LEU A O 1
ATOM 2403 N N . TRP A 1 291 ? 39.181 19.750 -68.004 1.00 85.94 291 TRP A N 1
ATOM 2404 C CA . TRP A 1 291 ? 40.504 20.289 -68.307 1.00 85.94 291 TRP A CA 1
ATOM 2405 C C . TRP A 1 291 ? 41.276 19.362 -69.248 1.00 85.94 291 TRP A C 1
ATOM 2407 O O . TRP A 1 291 ? 41.857 19.817 -70.231 1.00 85.94 291 TRP A O 1
ATOM 2417 N N . THR A 1 292 ? 41.212 18.054 -69.003 1.00 79.38 292 THR A N 1
ATOM 2418 C CA . THR A 1 292 ? 41.867 17.054 -69.856 1.00 79.38 292 THR A CA 1
ATOM 2419 C C . THR A 1 292 ? 41.231 16.960 -71.244 1.00 79.38 292 THR A C 1
ATOM 2421 O O . THR A 1 292 ? 41.965 16.920 -72.229 1.00 79.38 292 THR A O 1
ATOM 2424 N N . ILE A 1 293 ? 39.899 17.038 -71.358 1.00 80.00 293 ILE A N 1
ATOM 2425 C CA . ILE A 1 293 ? 39.197 17.170 -72.650 1.00 80.00 293 ILE A CA 1
ATOM 2426 C C . ILE A 1 293 ? 39.594 18.469 -73.371 1.00 80.00 293 ILE A C 1
ATOM 2428 O O . ILE A 1 293 ? 39.811 18.468 -74.580 1.00 80.00 293 ILE A O 1
ATOM 2432 N N . GLY A 1 294 ? 39.716 19.584 -72.649 1.00 82.44 294 GLY A N 1
ATOM 2433 C CA . GLY A 1 294 ? 40.131 20.867 -73.219 1.00 82.44 294 GLY A CA 1
ATOM 2434 C C . GLY A 1 294 ? 41.544 20.820 -73.800 1.00 82.44 294 GLY A C 1
ATOM 2435 O O . GLY A 1 294 ? 41.759 21.296 -74.914 1.00 82.44 294 GLY A O 1
ATOM 2436 N N . ILE A 1 295 ? 42.486 20.189 -73.089 1.00 78.25 295 ILE A N 1
ATOM 2437 C CA . ILE A 1 295 ? 43.838 19.932 -73.603 1.00 78.25 295 ILE A CA 1
ATOM 2438 C C . ILE A 1 295 ? 43.755 19.128 -74.900 1.00 78.25 295 ILE A C 1
ATOM 2440 O O . ILE A 1 295 ? 44.267 19.597 -75.915 1.00 78.25 295 ILE A O 1
ATOM 2444 N N . LEU A 1 296 ? 43.031 18.003 -74.878 1.00 71.88 296 LEU A N 1
ATOM 2445 C CA . LEU A 1 296 ? 42.826 17.113 -76.026 1.00 71.88 296 LEU A CA 1
ATOM 2446 C C . LEU A 1 296 ? 42.281 17.834 -77.268 1.00 71.88 296 LEU A C 1
ATOM 2448 O O . LEU A 1 296 ? 42.693 17.520 -78.378 1.00 71.88 296 LEU A O 1
ATOM 2452 N N . LEU A 1 297 ? 41.373 18.798 -77.094 1.00 74.81 297 LEU A N 1
ATOM 2453 C CA . LEU A 1 297 ? 40.792 19.572 -78.199 1.00 74.81 297 LEU A CA 1
ATOM 2454 C C . LEU A 1 297 ? 41.695 20.719 -78.682 1.00 74.81 297 LEU A C 1
ATOM 2456 O O . LEU A 1 297 ? 41.610 21.118 -79.840 1.00 74.81 297 LEU A O 1
ATOM 2460 N N . SER A 1 298 ? 42.525 21.285 -77.801 1.00 75.62 298 SER A N 1
ATOM 2461 C CA . SER A 1 298 ? 43.375 22.446 -78.113 1.00 75.62 298 SER A CA 1
ATOM 2462 C C . SER A 1 298 ? 44.645 22.077 -78.876 1.00 75.62 298 SER A C 1
ATOM 2464 O O . SER A 1 298 ? 45.133 22.844 -79.709 1.00 75.62 298 SER A O 1
ATOM 2466 N N . THR A 1 299 ? 45.177 20.889 -78.615 1.00 70.19 299 THR A N 1
ATOM 2467 C CA . THR A 1 299 ? 46.282 20.331 -79.373 1.00 70.19 299 THR A CA 1
ATOM 2468 C C . THR A 1 299 ? 45.688 19.630 -80.583 1.00 70.19 299 THR A C 1
ATOM 2470 O O . THR A 1 299 ? 45.002 18.623 -80.435 1.00 70.19 299 THR A O 1
ATOM 2473 N N . ASN A 1 300 ? 45.934 20.152 -81.786 1.00 61.78 300 ASN A N 1
ATOM 2474 C CA . ASN A 1 300 ? 45.593 19.514 -83.063 1.00 61.78 300 ASN A CA 1
ATOM 2475 C C . ASN A 1 300 ? 46.511 18.288 -83.291 1.00 61.78 300 ASN A C 1
ATOM 2477 O O . ASN A 1 300 ? 47.262 18.220 -84.264 1.00 61.78 300 ASN A O 1
ATOM 2481 N N . CYS A 1 301 ? 46.551 17.396 -82.300 1.00 54.50 301 CYS A N 1
ATOM 2482 C CA . CYS A 1 301 ? 47.468 16.276 -82.191 1.00 54.50 301 CYS A CA 1
ATOM 2483 C C . CYS A 1 301 ? 47.122 15.247 -83.257 1.00 54.50 301 CYS A C 1
ATOM 2485 O O . CYS A 1 301 ? 45.968 14.847 -83.419 1.00 54.50 301 CYS A O 1
ATOM 2487 N N . GLN A 1 302 ? 48.152 14.785 -83.958 1.00 66.06 302 GLN A N 1
ATOM 2488 C CA . GLN A 1 302 ? 48.056 13.587 -84.776 1.00 66.06 302 GLN A CA 1
ATOM 2489 C C . GLN A 1 302 ? 47.610 12.410 -83.891 1.00 66.06 302 GLN A C 1
ATOM 2491 O O . GLN A 1 302 ? 47.964 12.338 -82.713 1.00 66.06 302 GLN A O 1
ATOM 2496 N N . MET A 1 303 ? 46.822 11.492 -84.460 1.00 61.53 303 MET A N 1
ATOM 2497 C CA . MET A 1 303 ? 46.193 10.350 -83.770 1.00 61.53 303 MET A CA 1
ATOM 2498 C C . MET A 1 303 ? 47.131 9.568 -82.830 1.00 61.53 303 MET A C 1
ATOM 2500 O O . MET A 1 303 ? 46.663 9.018 -81.839 1.00 61.53 303 MET A O 1
ATOM 2504 N N . GLU A 1 304 ? 48.438 9.533 -83.092 1.00 64.56 304 GLU A N 1
ATOM 2505 C CA . GLU A 1 304 ? 49.421 8.800 -82.282 1.00 64.56 304 GLU A CA 1
ATOM 2506 C C . GLU A 1 304 ? 49.684 9.434 -80.899 1.00 64.56 304 GLU A C 1
ATOM 2508 O O . GLU A 1 304 ? 49.853 8.712 -79.917 1.00 64.56 304 GLU A O 1
ATOM 2513 N N . GLU A 1 305 ? 49.628 10.763 -80.766 1.00 64.19 305 GLU A N 1
ATOM 2514 C CA . GLU A 1 305 ? 49.822 11.450 -79.474 1.00 64.19 305 GLU A CA 1
ATOM 2515 C C . GLU A 1 305 ? 48.555 11.409 -78.601 1.00 64.19 305 GLU A C 1
ATOM 2517 O O . GLU A 1 305 ? 48.626 11.349 -77.369 1.00 64.19 305 GLU A O 1
ATOM 2522 N N . LEU A 1 306 ? 47.387 11.337 -79.246 1.00 64.62 306 LEU A N 1
ATOM 2523 C CA . LEU A 1 306 ? 46.087 11.134 -78.602 1.00 64.62 306 LEU A CA 1
ATOM 2524 C C . LEU A 1 306 ? 46.026 9.802 -77.839 1.00 64.62 306 LEU A C 1
ATOM 2526 O O . LEU A 1 306 ? 45.490 9.759 -76.730 1.00 64.62 306 LEU A O 1
ATOM 2530 N N . TRP A 1 307 ? 46.631 8.735 -78.373 1.00 68.12 307 TRP A N 1
ATOM 2531 C CA . TRP A 1 307 ? 46.713 7.438 -77.692 1.00 68.12 307 TRP A CA 1
ATOM 2532 C C . TRP A 1 307 ? 47.595 7.480 -76.444 1.00 68.12 307 TRP A C 1
ATOM 2534 O O . TRP A 1 307 ? 47.217 6.915 -75.418 1.00 68.12 307 TRP A O 1
ATOM 2544 N N . ALA A 1 308 ? 48.731 8.181 -76.487 1.00 69.19 308 ALA A N 1
ATOM 2545 C CA . ALA A 1 308 ? 49.602 8.341 -75.323 1.00 69.19 308 ALA A CA 1
ATOM 2546 C C . ALA A 1 308 ? 48.922 9.157 -74.211 1.00 69.19 308 ALA A C 1
ATOM 2548 O O . ALA A 1 308 ? 49.017 8.805 -73.033 1.00 69.19 308 ALA A O 1
ATOM 2549 N N . PHE A 1 309 ? 48.177 10.205 -74.577 1.00 67.75 309 PHE A N 1
ATOM 2550 C CA . PHE A 1 309 ? 47.419 11.002 -73.615 1.00 67.75 309 PHE A CA 1
ATOM 2551 C C . PHE A 1 309 ? 46.223 10.235 -73.039 1.00 67.75 309 PHE A C 1
ATOM 2553 O O . PHE A 1 309 ? 45.983 10.297 -71.835 1.00 67.75 309 PHE A O 1
ATOM 2560 N N . PHE A 1 310 ? 45.508 9.457 -73.860 1.00 68.81 310 PHE A N 1
ATOM 2561 C CA . PHE A 1 310 ? 44.435 8.581 -73.385 1.00 68.81 310 PHE A CA 1
ATOM 2562 C C . PHE A 1 310 ? 44.976 7.499 -72.444 1.00 68.81 310 PHE A C 1
ATOM 2564 O O . PHE A 1 310 ? 44.398 7.261 -71.388 1.00 68.81 310 PHE A O 1
ATOM 2571 N N . LEU A 1 311 ? 46.132 6.906 -72.760 1.00 71.62 311 LEU A N 1
ATOM 2572 C CA . LEU A 1 311 ? 46.814 5.959 -71.879 1.00 71.62 311 LEU A CA 1
ATOM 2573 C C . LEU A 1 311 ? 47.218 6.623 -70.555 1.00 71.62 311 LEU A C 1
ATOM 2575 O O . LEU A 1 311 ? 47.014 6.034 -69.499 1.00 71.62 311 LEU A O 1
ATOM 2579 N N . PHE A 1 312 ? 47.734 7.854 -70.587 1.00 73.88 312 PHE A N 1
ATOM 2580 C CA . PHE A 1 312 ? 48.083 8.609 -69.382 1.00 73.88 312 PHE A CA 1
ATOM 2581 C C . PHE A 1 312 ? 46.850 8.962 -68.541 1.00 73.88 312 PHE A C 1
ATOM 2583 O O . PHE A 1 312 ? 46.880 8.824 -67.321 1.00 73.88 312 PHE A O 1
ATOM 2590 N N . LEU A 1 313 ? 45.747 9.359 -69.175 1.00 70.06 313 LEU A N 1
ATOM 2591 C CA . LEU A 1 313 ? 44.461 9.594 -68.523 1.00 70.06 313 LEU A CA 1
ATOM 2592 C C . LEU A 1 313 ? 43.900 8.321 -67.896 1.00 70.06 313 LEU A C 1
ATOM 2594 O O . LEU A 1 313 ? 43.471 8.358 -66.748 1.00 70.06 313 LEU A O 1
ATOM 2598 N N . CYS A 1 314 ? 43.942 7.196 -68.609 1.00 68.75 314 CYS A N 1
ATOM 2599 C CA . CYS A 1 314 ? 43.545 5.901 -68.075 1.00 68.75 314 CYS A CA 1
ATOM 2600 C C . CYS A 1 314 ? 44.442 5.500 -66.906 1.00 68.75 314 CYS A C 1
ATOM 2602 O O . CYS A 1 314 ? 43.924 5.138 -65.860 1.00 68.75 314 CYS A O 1
ATOM 2604 N N . LEU A 1 315 ? 45.763 5.635 -67.025 1.00 69.44 315 LEU A N 1
ATOM 2605 C CA . LEU A 1 315 ? 46.709 5.331 -65.952 1.00 69.44 315 LEU A CA 1
ATOM 2606 C C . LEU A 1 315 ? 46.539 6.255 -64.744 1.00 69.44 315 LEU A C 1
ATOM 2608 O O . LEU A 1 315 ? 46.632 5.787 -63.618 1.00 69.44 315 LEU A O 1
ATOM 2612 N N . SER A 1 316 ? 46.249 7.537 -64.956 1.00 71.81 316 SER A N 1
ATOM 2613 C CA . SER A 1 316 ? 46.007 8.518 -63.895 1.00 71.81 316 SER A CA 1
ATOM 2614 C C . SER A 1 316 ? 44.656 8.293 -63.216 1.00 71.81 316 SER A C 1
ATOM 2616 O O . SER A 1 316 ? 44.579 8.261 -61.991 1.00 71.81 316 SER A O 1
ATOM 2618 N N . ALA A 1 317 ? 43.595 8.032 -63.984 1.00 70.12 317 ALA A N 1
ATOM 2619 C CA . ALA A 1 317 ? 42.290 7.651 -63.450 1.00 70.12 317 ALA A CA 1
ATOM 2620 C C . ALA A 1 317 ? 42.360 6.306 -62.712 1.00 70.12 317 ALA A C 1
ATOM 2622 O O . ALA A 1 317 ? 41.767 6.163 -61.645 1.00 70.12 317 ALA A O 1
ATOM 2623 N N . MET A 1 318 ? 43.138 5.346 -63.221 1.00 66.88 318 MET A N 1
ATOM 2624 C CA . MET A 1 318 ? 43.428 4.088 -62.536 1.00 66.88 318 MET A CA 1
ATOM 2625 C C . MET A 1 318 ? 44.255 4.325 -61.275 1.00 66.88 318 MET A C 1
ATOM 2627 O O . MET A 1 318 ? 43.931 3.750 -60.249 1.00 66.88 318 MET A O 1
ATOM 2631 N N . TYR A 1 319 ? 45.267 5.192 -61.300 1.00 72.50 319 TYR A N 1
ATOM 2632 C CA . TYR A 1 319 ? 46.093 5.509 -60.134 1.00 72.50 319 TYR A CA 1
ATOM 2633 C C . TYR A 1 319 ? 45.283 6.206 -59.039 1.00 72.50 319 TYR A C 1
ATOM 2635 O O . TYR A 1 319 ? 45.350 5.809 -57.880 1.00 72.50 319 TYR A O 1
ATOM 2643 N N . MET A 1 320 ? 44.456 7.188 -59.401 1.00 70.00 320 MET A N 1
ATOM 2644 C CA . MET A 1 320 ? 43.546 7.864 -58.475 1.00 70.00 320 MET A CA 1
ATOM 2645 C C . MET A 1 320 ? 42.450 6.922 -57.974 1.00 70.00 320 MET A C 1
ATOM 2647 O O . MET A 1 320 ? 42.116 6.956 -56.792 1.00 70.00 320 MET A O 1
ATOM 2651 N N . GLY A 1 321 ? 41.935 6.039 -58.835 1.00 69.19 321 GLY A N 1
ATOM 2652 C CA . GLY A 1 321 ? 41.005 4.980 -58.454 1.00 69.19 321 GLY A CA 1
ATOM 2653 C C . GLY A 1 321 ? 41.627 4.016 -57.446 1.00 69.19 321 GLY A C 1
ATOM 2654 O O . GLY A 1 321 ? 41.038 3.767 -56.402 1.00 69.19 321 GLY A O 1
ATOM 2655 N N . VAL A 1 322 ? 42.848 3.544 -57.706 1.00 65.25 322 VAL A N 1
ATOM 2656 C CA . VAL A 1 322 ? 43.628 2.684 -56.804 1.00 65.25 322 VAL A CA 1
ATOM 2657 C C . VAL A 1 322 ? 43.938 3.391 -55.498 1.00 65.25 322 VAL A C 1
ATOM 2659 O O . VAL A 1 322 ? 43.775 2.791 -54.446 1.00 65.25 322 VAL A O 1
ATOM 2662 N N . TYR A 1 323 ? 44.348 4.656 -55.532 1.00 67.44 323 TYR A N 1
ATOM 2663 C CA . TYR A 1 323 ? 44.658 5.419 -54.328 1.00 67.44 323 TYR A CA 1
ATOM 2664 C C . TYR A 1 323 ? 43.410 5.631 -53.461 1.00 67.44 323 TYR A C 1
ATOM 2666 O O . TYR A 1 323 ? 43.446 5.386 -52.256 1.00 67.44 323 TYR A O 1
ATOM 2674 N N . ALA A 1 324 ? 42.279 5.988 -54.077 1.00 63.75 324 ALA A N 1
ATOM 2675 C CA . ALA A 1 324 ? 40.998 6.086 -53.387 1.00 63.75 324 ALA A CA 1
ATOM 2676 C C . ALA A 1 324 ? 40.554 4.728 -52.816 1.00 63.75 324 ALA A C 1
ATOM 2678 O O . ALA A 1 324 ? 40.098 4.666 -51.678 1.00 63.75 324 ALA A O 1
ATOM 2679 N N . LEU A 1 325 ? 40.739 3.632 -53.559 1.00 56.78 325 LEU A N 1
ATOM 2680 C CA . LEU A 1 325 ? 40.451 2.270 -53.096 1.00 56.78 325 LEU A CA 1
ATOM 2681 C C . LEU A 1 325 ? 41.377 1.818 -51.958 1.00 56.78 325 LEU A C 1
ATOM 2683 O O . LEU A 1 325 ? 40.914 1.148 -51.039 1.00 56.78 325 LEU A O 1
ATOM 2687 N N . ILE A 1 326 ? 42.658 2.194 -51.981 1.00 62.38 326 ILE A N 1
ATOM 2688 C CA . ILE A 1 326 ? 43.619 1.912 -50.905 1.00 62.38 326 ILE A CA 1
ATOM 2689 C C . ILE A 1 326 ? 43.209 2.643 -49.627 1.00 62.38 326 ILE A C 1
ATOM 2691 O O . ILE A 1 326 ? 43.212 2.028 -48.564 1.00 62.38 326 ILE A O 1
ATOM 2695 N N . GLU A 1 327 ? 42.816 3.914 -49.713 1.00 63.50 327 GLU A N 1
ATOM 2696 C CA . GLU A 1 327 ? 42.354 4.668 -48.542 1.00 63.50 327 GLU A CA 1
ATOM 2697 C C . GLU A 1 327 ? 41.001 4.168 -48.015 1.00 63.50 327 GLU A C 1
ATOM 2699 O O . GLU A 1 327 ? 40.817 4.068 -46.803 1.00 63.50 327 GLU A O 1
ATOM 2704 N N . ILE A 1 328 ? 40.088 3.737 -48.894 1.00 58.94 328 ILE A N 1
ATOM 2705 C CA . ILE A 1 328 ? 38.846 3.061 -48.481 1.00 58.94 328 ILE A CA 1
ATOM 2706 C C . ILE A 1 328 ? 39.168 1.752 -47.741 1.00 58.94 328 ILE A C 1
ATOM 2708 O O . ILE A 1 328 ? 38.672 1.531 -46.639 1.00 58.94 328 ILE A O 1
ATOM 2712 N N . ASN A 1 329 ? 40.059 0.914 -48.280 1.00 57.25 329 ASN A N 1
ATOM 2713 C CA . ASN A 1 329 ? 40.419 -0.367 -47.663 1.00 57.25 329 ASN A CA 1
ATOM 2714 C C . ASN A 1 329 ? 41.170 -0.184 -46.328 1.00 57.25 329 ASN A C 1
ATOM 2716 O O . ASN A 1 329 ? 40.970 -0.937 -45.374 1.00 57.25 329 ASN A O 1
ATOM 2720 N N . ARG A 1 330 ? 42.000 0.863 -46.227 1.00 60.44 330 ARG A N 1
ATOM 2721 C CA . ARG A 1 330 ? 42.696 1.240 -44.989 1.00 60.44 330 ARG A CA 1
ATOM 2722 C C . ARG A 1 330 ? 41.727 1.711 -43.905 1.00 60.44 330 ARG A C 1
ATOM 2724 O O . ARG A 1 330 ? 41.956 1.423 -42.733 1.00 60.44 330 ARG A O 1
ATOM 2731 N N . ALA A 1 331 ? 40.652 2.396 -44.288 1.00 54.81 331 ALA A N 1
ATOM 2732 C CA . ALA A 1 331 ? 39.605 2.840 -43.374 1.00 54.81 331 ALA A CA 1
ATOM 2733 C C . ALA A 1 331 ? 38.675 1.700 -42.912 1.00 54.81 331 ALA A C 1
ATOM 2735 O O . ALA A 1 331 ? 38.142 1.766 -41.805 1.00 54.81 331 ALA A O 1
ATOM 2736 N N . GLU A 1 332 ? 38.495 0.655 -43.725 1.00 50.38 332 GLU A N 1
ATOM 2737 C CA . GLU A 1 332 ? 37.612 -0.485 -43.427 1.00 50.38 332 GLU A CA 1
ATOM 2738 C C . GLU A 1 332 ? 38.317 -1.674 -42.743 1.00 50.38 332 GLU A C 1
ATOM 2740 O O . GLU A 1 332 ? 37.652 -2.609 -42.299 1.00 50.38 332 GLU A O 1
ATOM 2745 N N . GLY A 1 333 ? 39.649 -1.647 -42.609 1.00 62.06 333 GLY A N 1
ATOM 2746 C CA . GLY A 1 333 ? 40.421 -2.708 -41.943 1.00 62.06 333 GLY A CA 1
ATOM 2747 C C . GLY A 1 333 ? 40.529 -4.012 -42.747 1.00 62.06 333 GLY A C 1
ATOM 2748 O O . GLY A 1 333 ? 40.818 -5.066 -42.178 1.00 62.06 333 GLY A O 1
ATOM 2749 N N . GLY A 1 334 ? 40.281 -3.961 -44.058 1.00 55.09 334 GLY A N 1
ATOM 2750 C CA . GLY A 1 334 ? 40.281 -5.123 -44.944 1.00 55.09 334 GLY A CA 1
ATOM 2751 C C . GLY A 1 334 ? 41.677 -5.572 -45.396 1.00 55.09 334 GLY A C 1
ATOM 2752 O O . GLY A 1 334 ? 42.624 -4.795 -45.513 1.00 55.09 334 GLY A O 1
ATOM 2753 N N . SER A 1 335 ? 41.802 -6.871 -45.688 1.00 52.62 335 SER A N 1
ATOM 2754 C CA . SER A 1 335 ? 43.001 -7.480 -46.278 1.00 52.62 335 SER A CA 1
ATOM 2755 C C . SER A 1 335 ? 43.253 -6.925 -47.687 1.00 52.62 335 SER A C 1
ATOM 2757 O O . SER A 1 335 ? 42.421 -7.042 -48.588 1.00 52.62 335 SER A O 1
ATOM 2759 N N . THR A 1 336 ? 44.434 -6.347 -47.901 1.00 57.31 336 THR A N 1
ATOM 2760 C CA . THR A 1 336 ? 44.886 -5.738 -49.166 1.00 57.31 336 THR A CA 1
ATOM 2761 C C . THR A 1 336 ? 44.980 -6.721 -50.342 1.00 57.31 336 THR A C 1
ATOM 2763 O O . THR A 1 336 ? 45.124 -6.298 -51.487 1.00 57.31 336 THR A O 1
ATOM 2766 N N . PHE A 1 337 ? 44.861 -8.029 -50.095 1.00 53.88 337 PHE A N 1
ATOM 2767 C CA . PHE A 1 337 ? 45.229 -9.073 -51.052 1.00 53.88 337 PHE A CA 1
ATOM 2768 C C . PHE A 1 337 ? 44.212 -9.282 -52.189 1.00 53.88 337 PHE A C 1
ATOM 2770 O O . PHE A 1 337 ? 44.610 -9.442 -53.341 1.00 53.88 337 PHE A O 1
ATOM 2777 N N . GLY A 1 338 ? 42.903 -9.231 -51.910 1.00 58.28 338 GLY A N 1
ATOM 2778 C CA . GLY A 1 338 ? 41.870 -9.446 -52.940 1.00 58.28 338 GLY A CA 1
ATOM 2779 C C . GLY A 1 338 ? 41.836 -8.346 -54.010 1.00 58.28 338 GLY A C 1
ATOM 2780 O O . GLY A 1 338 ? 41.585 -8.609 -55.185 1.00 58.28 338 GLY A O 1
ATOM 2781 N N . PHE A 1 339 ? 42.167 -7.115 -53.619 1.00 56.88 339 PHE A N 1
ATOM 2782 C CA . PHE A 1 339 ? 42.111 -5.948 -54.500 1.00 56.88 339 PHE A CA 1
ATOM 2783 C C . PHE A 1 339 ? 43.315 -5.836 -55.436 1.00 56.88 339 PHE A C 1
ATOM 2785 O O . PHE A 1 339 ? 43.151 -5.431 -56.585 1.00 56.88 339 PHE A O 1
ATOM 2792 N N . VAL A 1 340 ? 44.502 -6.271 -54.997 1.00 59.34 340 VAL A N 1
ATOM 2793 C CA . VAL A 1 340 ? 45.685 -6.357 -55.870 1.00 59.34 340 VAL A CA 1
ATOM 2794 C C . VAL A 1 340 ? 45.427 -7.321 -57.034 1.00 59.34 340 VAL A C 1
ATOM 2796 O O . VAL A 1 340 ? 45.840 -7.046 -58.155 1.00 59.34 340 VAL A O 1
ATOM 2799 N N . VAL A 1 341 ? 44.670 -8.401 -56.813 1.00 62.03 341 VAL A N 1
ATOM 2800 C CA . VAL A 1 341 ? 44.325 -9.372 -57.865 1.00 62.03 341 VAL A CA 1
ATOM 2801 C C . VAL A 1 341 ? 43.357 -8.781 -58.897 1.00 62.03 341 VAL A C 1
ATOM 2803 O O . VAL A 1 341 ? 43.612 -8.895 -60.093 1.00 62.03 341 VAL A O 1
ATOM 2806 N N . ILE A 1 342 ? 42.289 -8.091 -58.477 1.00 62.31 342 ILE A N 1
ATOM 2807 C CA . ILE A 1 342 ? 41.349 -7.429 -59.410 1.00 62.31 342 ILE A CA 1
ATOM 2808 C C . ILE A 1 342 ? 42.052 -6.304 -60.189 1.00 62.31 342 ILE A C 1
ATOM 2810 O O . ILE A 1 342 ? 41.831 -6.138 -61.393 1.00 62.31 342 ILE A O 1
ATOM 2814 N N . PHE A 1 343 ? 42.949 -5.565 -59.533 1.00 63.28 343 PHE A N 1
ATOM 2815 C CA . PHE A 1 343 ? 43.754 -4.538 -60.185 1.00 63.28 343 PHE A CA 1
ATOM 2816 C C . PHE A 1 343 ? 44.712 -5.133 -61.228 1.00 63.28 343 PHE A C 1
ATOM 2818 O O . PHE A 1 343 ? 44.747 -4.665 -62.361 1.00 63.28 343 PHE A O 1
ATOM 2825 N N . LEU A 1 344 ? 45.426 -6.215 -60.905 1.00 64.31 344 LEU A N 1
ATOM 2826 C CA . LEU A 1 344 ? 46.314 -6.892 -61.857 1.00 64.31 344 LEU A CA 1
ATOM 2827 C C . LEU A 1 344 ? 45.550 -7.518 -63.035 1.00 64.31 344 LEU A C 1
ATOM 2829 O O . LEU A 1 344 ? 46.043 -7.493 -64.161 1.00 64.31 344 LEU A O 1
ATOM 2833 N N . LEU A 1 345 ? 44.334 -8.026 -62.810 1.00 63.62 345 LEU A N 1
ATOM 2834 C CA . LEU A 1 345 ? 43.483 -8.576 -63.872 1.00 63.62 345 LEU A CA 1
ATOM 2835 C C . LEU A 1 345 ? 42.946 -7.492 -64.820 1.00 63.62 345 LEU A C 1
ATOM 2837 O O . LEU A 1 345 ? 42.935 -7.695 -66.034 1.00 63.62 345 LEU A O 1
ATOM 2841 N N . THR A 1 346 ? 42.547 -6.330 -64.297 1.00 63.66 346 THR A N 1
ATOM 2842 C CA . THR A 1 346 ? 42.094 -5.200 -65.131 1.00 63.66 346 THR A CA 1
ATOM 2843 C C . THR A 1 346 ? 43.253 -4.555 -65.892 1.00 63.66 346 THR A C 1
ATOM 2845 O O . THR A 1 346 ? 43.099 -4.261 -67.077 1.00 63.66 346 THR A O 1
ATOM 2848 N N . LEU A 1 347 ? 44.434 -4.433 -65.273 1.00 61.44 347 LEU A N 1
ATOM 2849 C CA . LEU A 1 347 ? 45.661 -3.991 -65.944 1.00 61.44 347 LEU A CA 1
ATOM 2850 C C . LEU A 1 347 ? 46.063 -4.961 -67.073 1.00 61.44 347 LEU A C 1
ATOM 2852 O O . LEU A 1 347 ? 46.375 -4.532 -68.182 1.00 61.44 347 LEU A O 1
ATOM 2856 N N . GLY A 1 348 ? 45.985 -6.273 -66.818 1.00 67.19 348 GLY A N 1
ATOM 2857 C CA . GLY A 1 348 ? 46.269 -7.316 -67.807 1.00 67.19 348 GLY A CA 1
ATOM 2858 C C . GLY A 1 348 ? 45.311 -7.297 -69.003 1.00 67.19 348 GLY A C 1
ATOM 2859 O O . GLY A 1 348 ? 45.755 -7.398 -70.147 1.00 67.19 348 GLY A O 1
ATOM 2860 N N . ALA A 1 349 ? 44.011 -7.096 -68.766 1.00 62.06 349 ALA A N 1
ATOM 2861 C CA . ALA A 1 349 ? 43.018 -6.971 -69.833 1.00 62.06 349 ALA A CA 1
ATOM 2862 C C . ALA A 1 349 ? 43.235 -5.711 -70.694 1.00 62.06 349 ALA A C 1
ATOM 2864 O O . ALA A 1 349 ? 43.094 -5.767 -71.916 1.00 62.06 349 ALA A O 1
ATOM 2865 N N . PHE A 1 350 ? 43.640 -4.594 -70.080 1.00 59.22 350 PHE A N 1
ATOM 2866 C CA . PHE A 1 350 ? 43.933 -3.347 -70.793 1.00 59.22 350 PHE A CA 1
ATOM 2867 C C . PHE A 1 350 ? 45.198 -3.457 -71.659 1.00 59.22 350 PHE A C 1
ATOM 2869 O O . PHE A 1 350 ? 45.201 -3.034 -72.817 1.00 59.22 350 PHE A O 1
ATOM 2876 N N . CYS A 1 351 ? 46.255 -4.095 -71.141 1.00 65.25 351 CYS A N 1
ATOM 2877 C CA . CYS A 1 351 ? 47.455 -4.403 -71.923 1.00 65.25 351 CYS A CA 1
ATOM 2878 C C . CYS A 1 351 ? 47.148 -5.357 -73.092 1.00 65.25 351 CYS A C 1
ATOM 2880 O O . CYS A 1 351 ? 47.668 -5.161 -74.190 1.00 65.25 351 CYS A O 1
ATOM 2882 N N . GLY A 1 352 ? 46.263 -6.342 -72.890 1.00 61.03 352 GLY A N 1
ATOM 2883 C CA . GLY A 1 352 ? 45.802 -7.243 -73.952 1.00 61.03 352 GLY A CA 1
ATOM 2884 C C . GLY A 1 352 ? 45.012 -6.530 -75.057 1.00 61.03 352 GLY A C 1
ATOM 2885 O O . GLY A 1 352 ? 45.256 -6.770 -76.238 1.00 61.03 352 GLY A O 1
ATOM 2886 N N . ALA A 1 353 ? 44.115 -5.606 -74.699 1.00 54.72 353 ALA A N 1
ATOM 2887 C CA . ALA A 1 353 ? 43.345 -4.820 -75.666 1.00 54.72 353 ALA A CA 1
ATOM 2888 C C . ALA A 1 353 ? 44.230 -3.863 -76.489 1.00 54.72 353 ALA A C 1
ATOM 2890 O O . ALA A 1 353 ? 44.041 -3.737 -77.697 1.00 54.72 353 ALA A O 1
ATOM 2891 N N . SER A 1 354 ? 45.242 -3.252 -75.862 1.00 55.34 354 SER A N 1
ATOM 2892 C CA . SER A 1 354 ? 46.239 -2.408 -76.541 1.00 55.34 354 SER A CA 1
ATOM 2893 C C . SER A 1 354 ? 47.045 -3.181 -77.596 1.00 55.34 354 SER A C 1
ATOM 2895 O O . SER A 1 354 ? 47.250 -2.696 -78.714 1.00 55.34 354 SER A O 1
ATOM 2897 N N . ALA A 1 355 ? 47.431 -4.425 -77.286 1.00 57.31 355 ALA A N 1
ATOM 2898 C CA . ALA A 1 355 ? 48.129 -5.294 -78.231 1.00 57.31 355 ALA A CA 1
ATOM 2899 C C . ALA A 1 355 ? 47.249 -5.672 -79.439 1.00 57.31 355 ALA A C 1
ATOM 2901 O O . ALA A 1 355 ? 47.720 -5.647 -80.573 1.00 57.31 355 ALA A O 1
ATOM 2902 N N . ILE A 1 356 ? 45.961 -5.962 -79.220 1.00 57.94 356 ILE A N 1
ATOM 2903 C CA . ILE A 1 356 ? 45.017 -6.325 -80.293 1.00 57.94 356 ILE A CA 1
ATOM 2904 C C . ILE A 1 356 ? 44.698 -5.122 -81.197 1.00 57.94 356 ILE A C 1
ATOM 2906 O O . ILE A 1 356 ? 44.646 -5.270 -82.417 1.00 57.94 356 ILE A O 1
ATOM 2910 N N . ILE A 1 357 ? 44.542 -3.922 -80.629 1.00 54.41 357 ILE A N 1
ATOM 2911 C CA . ILE A 1 357 ? 44.299 -2.689 -81.396 1.00 54.41 357 ILE A CA 1
ATOM 2912 C C . ILE A 1 357 ? 45.540 -2.296 -82.215 1.00 54.41 357 ILE A C 1
ATOM 2914 O O . ILE A 1 357 ? 45.400 -1.904 -83.370 1.00 54.41 357 ILE A O 1
ATOM 2918 N N . SER A 1 358 ? 46.752 -2.486 -81.679 1.00 55.25 358 SER A N 1
ATOM 2919 C CA . SER A 1 358 ? 48.000 -2.251 -82.429 1.00 55.25 358 SER A CA 1
ATOM 2920 C C . SER A 1 358 ? 48.152 -3.194 -83.632 1.00 55.25 358 SER A C 1
ATOM 2922 O O . SER A 1 358 ? 48.665 -2.795 -84.677 1.00 55.25 358 SER A O 1
ATOM 2924 N N . ILE A 1 359 ? 47.663 -4.436 -83.522 1.00 59.66 359 ILE A N 1
ATOM 2925 C CA . ILE A 1 359 ? 47.638 -5.389 -84.643 1.00 59.66 359 ILE A CA 1
ATOM 2926 C C . ILE A 1 359 ? 46.610 -4.958 -85.702 1.00 59.66 359 ILE A C 1
ATOM 2928 O O . ILE A 1 359 ? 46.930 -4.972 -86.882 1.00 59.66 359 ILE A O 1
ATOM 2932 N N . LEU A 1 360 ? 45.419 -4.506 -85.296 1.00 50.28 360 LEU A N 1
ATOM 2933 C CA . LEU A 1 360 ? 44.349 -4.066 -86.209 1.00 50.28 360 LEU A CA 1
ATOM 2934 C C . LEU A 1 360 ? 44.630 -2.744 -86.944 1.00 50.28 360 LEU A C 1
ATOM 2936 O O . LEU A 1 360 ? 44.036 -2.511 -87.987 1.00 50.28 360 LEU A O 1
ATOM 2940 N N . VAL A 1 361 ? 45.492 -1.876 -86.406 1.00 58.78 361 VAL A N 1
ATOM 2941 C CA . VAL A 1 361 ? 45.866 -0.587 -87.029 1.00 58.78 361 VAL A CA 1
ATOM 2942 C C . VAL A 1 361 ? 47.080 -0.719 -87.966 1.00 58.78 361 VAL A C 1
ATOM 2944 O O . VAL A 1 361 ? 47.307 0.154 -88.800 1.00 58.78 361 VAL A O 1
ATOM 2947 N N . SER A 1 362 ? 47.858 -1.804 -87.856 1.00 49.59 362 SER A N 1
ATOM 2948 C CA . SER A 1 362 ? 49.026 -2.064 -88.721 1.00 49.59 362 SER A CA 1
ATOM 2949 C C . SER A 1 362 ? 48.720 -2.902 -89.972 1.00 49.59 362 SER A C 1
ATOM 2951 O O . SER A 1 362 ? 49.571 -2.989 -90.859 1.00 49.59 362 SER A O 1
ATOM 2953 N N . THR A 1 363 ? 47.523 -3.491 -90.054 1.00 49.91 363 THR A N 1
ATOM 2954 C CA . THR A 1 363 ? 46.932 -4.094 -91.263 1.00 49.91 363 THR A CA 1
ATOM 2955 C C . THR A 1 363 ? 45.995 -3.117 -91.945 1.00 49.91 363 THR A C 1
ATOM 2957 O O . THR A 1 363 ? 46.042 -3.032 -93.191 1.00 49.91 363 THR A O 1
#

Secondary structure (DSSP, 8-state):
-------TT-------TTS----GGG--SHHHHHHHHHH-TTSTTHHHHHHHHHHHHHHHHHHHHHHHHHHHHHTSHHHHHHHHHH-SS-TTHHHHHHHHHHHHHHHHHHHTSHHHHHHHHHH-SS-TTHHHHHHHHHHHHHHHHHHHT-HHHHHHHHHH-SS-TTHHHHHHHHHHHHHHHHHHHT-HHHHHHHHHH-SS-TTHHHHHHHHHHHHHHHHHHHT-HHHHHHHHHH-SS-TTHHHHHHHHHHHHTTSHHHHHHHHHH-TT-TTHHHHHHHHHHHHHHHHHHHHHHHHHHHS---HHHHHHHHHHHHHHHHHHHHHHHHHHHHHHT--THHHHHHHHHHHHHHHHHHHHHHHHHH-

Nearest PDB structures (foldseek):
  5efr-assembly1_A  TM=2.660E-01  e=7.923E-04  Rhodothermus marinus
  3ieg-assembly2_B  TM=1.946E-01  e=1.181E-01  Mus musculus
  3uq3-assembly1_A  TM=2.690E-01  e=4.126E-01  Saccharomyces cerevisiae S288C
  2xev-assembly1_A  TM=2.771E-01  e=1.748E+00  Xanthomonas campestris
  5mq0-assembly1_S  TM=2.293E-01  e=6.363E-01 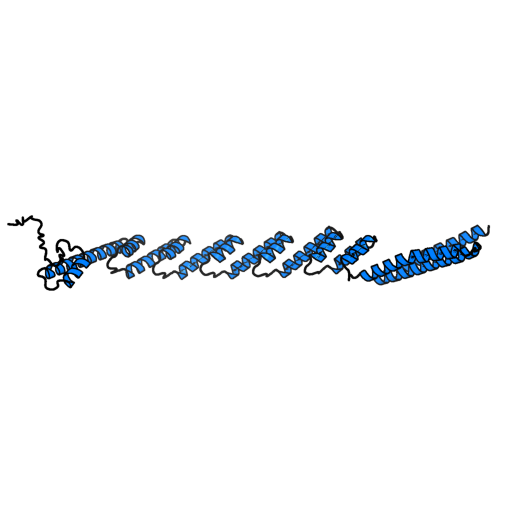 Saccharomyces cerevisiae

Radius of gyration: 54.74 Å; Cα contacts (8 Å, |Δi|>4): 232; chains: 1; bounding box: 112×58×153 Å

Foldseek 3Di:
DDDDDDDPPDFDFDDDPVGDDDRPVPPDDLVSLVVCCVVCVPDPCPVVSVVNNVVVVVVLVVVLVVLVCQLVVVLALVSLVSSCVPRPPCPCVVVSLVSNLVRLVVQLVVVLDLVSLVVSVVSRPPCPCVVVSLVSNLVVLVVVLVVVLDLVSLVCSCVPRDPCPCVVVSLVSNLVVLVVQLVVVLDLVSLVVSLVVRDVCPCVVVSLVSNLVVLVVVCVVVLDLVSLLVSCVVRDVCPCVLVSLVSLCVVLVVDPVSLVVSCVSCVPDPCVVVSVVVVVCVVVVVVVVVVLVVVVVVPPDDPVVVVVSVVVVVVVCLVVVVVVVVVVCVVVVDDPPVVVVVSVVVVVVVVVVVVVVVVVVVD

Sequence (363 aa):
MGDISISPSGAKFEVKEDGSILRLGQISTIDECMLYLRLYPNDPFAKHAQDLLTQLQEEEKTEEISLWNYATSVDTIASYRKYILFSKLKLYLDEAKSKLETRLWTWATALNTLYAYQEYLRLSLLKVHQDEALKIIEYELWLETCNSNSINAYQVYLKESPLQSHRNEAIESIESLLWERACNSNSIDAYKKYIKASKLKTHKDEAIEIIENLLWESACDSNSIGEYEEYIKTSKLKAHIDEAENRIWKQSHFFWDGYYNYLDVFPMGKYVNQIHLRKILIAIIPHILLWTIGILLSTNCQMEELWAFFLFLCLSAMYMGVYALIEINRAEGGSTFGFVVIFLLTLGAFCGASAIISILVST

Solvent-accessible surface area (backbone atoms only — not comparable to full-atom values): 20811 Å² total; per-residue (Å²): 141,80,88,80,82,86,66,100,79,83,74,88,86,80,85,55,98,84,75,74,70,84,54,71,91,69,57,83,45,63,68,51,29,53,51,48,42,70,76,38,68,83,43,94,56,31,63,58,41,51,53,49,37,54,49,53,53,51,49,55,51,51,52,47,50,51,44,48,53,51,16,65,72,68,64,42,61,68,38,26,50,48,34,69,72,69,47,84,81,54,87,57,45,69,58,38,50,52,52,34,44,52,47,39,51,54,49,17,63,73,66,66,39,64,66,38,36,53,50,31,68,71,68,46,84,80,56,86,57,47,68,60,38,50,51,52,44,40,50,52,52,49,51,52,26,61,73,62,68,36,63,66,40,34,53,49,44,75,71,68,45,84,81,54,85,58,48,65,61,37,51,52,50,39,47,50,53,43,49,51,52,17,62,76,61,69,37,61,67,40,33,53,49,31,63,70,69,44,84,83,53,85,58,42,66,60,41,50,52,51,38,48,49,53,47,50,50,52,21,59,74,68,66,39,60,68,42,34,51,49,37,62,71,70,46,84,81,55,85,55,43,73,58,39,52,50,52,39,47,69,69,24,67,84,40,75,68,31,52,56,53,47,40,70,78,30,76,84,37,95,56,46,67,61,52,54,52,49,54,51,50,63,63,46,50,58,54,54,53,51,52,52,51,49,51,60,68,70,48,89,61,58,74,74,58,52,50,55,52,50,50,50,49,51,51,47,52,48,49,52,50,49,51,55,48,51,54,52,36,66,74,69,72,54,77,71,65,69,56,54,52,56,50,51,52,53,52,51,51,52,55,50,50,52,54,53,51,56,55,64,73,75,108